Protein AF-A0A107G0B4-F1 (afdb_monomer_lite)

Secondary structure (DSSP, 8-state):
-HHHHHHHHHHHHTT-----GGGEEEETTEEEES--TTTT-TTSSS---HHHHHHHTSSS-SSGGG-TTT-SSSEEEEEEEEE-TTS-EEEEEEEEE-----EEETTEE--GGGGHHHHHHHHHHHHHHHHHTHHHHHHHHHSHHHHT--EEE--S-HHHHHHHHHHHTS--SS-HHHHHHHHHHHHTTSPPS---TTB--HHHHHHHHHHT----EEE-SSSSSEEETTEE-B---GGGSHHHHHHHHHHT--GGGHHHHHHHHHHHHHHS----

Radius of gyration: 20.29 Å; chains: 1; bounding box: 53×35×61 Å

Foldseek 3Di:
DLLLLLVLLVLLLQLAAPQFLVQWDADPNHTDGNDRLCTLVQLAPDDDASLSSSQRNQCAHQFLLSHNLQFWPAFNFQWAWDQDPVRDIDIDTDTDTDGGFDAPDVVDGDQLLVCLPSSLNSNLVNLVVCVVCVVVVLVVCPDPVNLQDKGWHQFAPLSLLVNLLCQLPDDDPDDSVVNLVNSLVVSVPDDTSHPPPQFACSVQSSVQSVVSHRRIWMQGQVFQFIADPVGTRGDGDPSSHSNNSSVVSSVSSDPVCSVVNSVQSSCCSNPVHRDD

InterPro domains:
  IPR025410 Lantibiotic biosynthesis protein, dehydration domain [PF13575] (2-219)

Structure (mmCIF, N/CA/C/O backbone):
data_AF-A0A107G0B4-F1
#
_entry.id   AF-A0A107G0B4-F1
#
loop_
_atom_site.group_PDB
_atom_site.id
_atom_site.type_symbol
_atom_site.label_atom_id
_atom_site.label_alt_id
_atom_site.label_comp_id
_atom_site.label_asym_id
_atom_site.label_entity_id
_atom_site.label_seq_id
_atom_site.pdbx_PDB_ins_code
_atom_site.Cartn_x
_atom_site.Cartn_y
_atom_site.Cartn_z
_atom_site.occupancy
_atom_site.B_iso_or_equiv
_atom_site.auth_seq_id
_atom_site.auth_comp_id
_atom_site.auth_asym_id
_atom_site.auth_atom_id
_atom_site.pdbx_PDB_model_num
ATOM 1 N N . MET A 1 1 ? -22.381 -5.847 6.997 1.00 80.62 1 MET A N 1
ATOM 2 C CA . MET A 1 1 ? -21.209 -5.091 6.497 1.00 80.62 1 MET A CA 1
ATOM 3 C C . MET A 1 1 ? -20.237 -4.606 7.585 1.00 80.62 1 MET A C 1
ATOM 5 O O . MET A 1 1 ? -19.151 -4.161 7.238 1.00 80.62 1 MET A O 1
ATOM 9 N N . THR A 1 2 ? -20.519 -4.773 8.886 1.00 90.12 2 THR A N 1
ATOM 10 C CA . THR A 1 2 ? -19.592 -4.394 9.983 1.00 90.12 2 THR A CA 1
ATOM 11 C C . THR A 1 2 ? -18.197 -5.022 9.873 1.00 90.12 2 THR A C 1
ATOM 13 O O . THR A 1 2 ? -17.193 -4.357 10.111 1.00 90.12 2 THR A O 1
ATOM 16 N N . ARG A 1 3 ? -18.106 -6.284 9.429 1.00 89.94 3 ARG A N 1
ATOM 17 C CA . ARG A 1 3 ? -16.824 -6.970 9.178 1.00 89.94 3 ARG A CA 1
ATOM 18 C C . ARG A 1 3 ? -15.951 -6.258 8.140 1.00 89.94 3 ARG A C 1
ATOM 20 O O . ARG A 1 3 ? -14.737 -6.262 8.284 1.00 89.94 3 ARG A O 1
ATOM 27 N N . LEU A 1 4 ? -16.549 -5.628 7.126 1.00 88.06 4 LEU A N 1
ATOM 28 C CA . LEU A 1 4 ? -15.807 -4.879 6.108 1.00 88.06 4 LEU A CA 1
ATOM 29 C C . LEU A 1 4 ? -15.161 -3.626 6.712 1.00 88.06 4 LEU A C 1
ATOM 31 O O . LEU A 1 4 ? -13.991 -3.341 6.456 1.00 88.06 4 LEU A O 1
ATOM 35 N N . GLY A 1 5 ? -15.891 -2.936 7.592 1.00 92.44 5 GLY A N 1
ATOM 36 C CA . GLY A 1 5 ? -15.338 -1.866 8.421 1.00 92.44 5 GLY A CA 1
ATOM 37 C C . GLY A 1 5 ? -14.170 -2.348 9.282 1.00 92.44 5 GLY A C 1
ATOM 38 O O . GLY A 1 5 ? -13.099 -1.747 9.266 1.00 92.44 5 GLY A O 1
ATOM 39 N N . ALA A 1 6 ? -14.332 -3.484 9.963 1.00 94.62 6 ALA A N 1
ATOM 40 C CA . ALA A 1 6 ? -13.282 -4.051 10.808 1.00 94.62 6 ALA A CA 1
ATOM 41 C C . ALA A 1 6 ? -12.011 -4.427 10.020 1.00 94.62 6 ALA A C 1
ATOM 43 O O . ALA A 1 6 ? -10.907 -4.088 10.440 1.00 94.62 6 ALA A O 1
ATOM 44 N N . VAL A 1 7 ? -12.153 -5.058 8.849 1.00 92.56 7 VAL A N 1
ATOM 45 C CA . VAL A 1 7 ? -11.029 -5.362 7.940 1.00 92.56 7 VAL A CA 1
ATOM 46 C C . VAL A 1 7 ? -10.319 -4.084 7.482 1.00 92.56 7 VAL A C 1
ATOM 48 O O . VAL A 1 7 ? -9.091 -4.052 7.395 1.00 92.56 7 VAL A O 1
ATOM 51 N N . THR A 1 8 ? -11.068 -3.001 7.270 1.00 92.81 8 THR A N 1
ATOM 52 C CA . THR A 1 8 ? -10.501 -1.687 6.930 1.00 92.81 8 THR A CA 1
ATOM 53 C C . THR A 1 8 ? -9.668 -1.111 8.075 1.00 92.81 8 THR A C 1
ATOM 55 O O . THR A 1 8 ? -8.570 -0.607 7.842 1.00 92.81 8 THR A O 1
ATOM 58 N N . ALA A 1 9 ? -10.129 -1.247 9.322 1.00 96.06 9 ALA A N 1
ATOM 59 C CA . ALA A 1 9 ? -9.387 -0.804 10.504 1.00 96.06 9 ALA A CA 1
ATOM 60 C C . ALA A 1 9 ? -8.110 -1.627 10.725 1.00 96.06 9 ALA A C 1
ATOM 62 O O . ALA A 1 9 ? -7.057 -1.063 11.019 1.00 96.06 9 ALA A O 1
ATOM 63 N N . ILE A 1 10 ? -8.181 -2.947 10.527 1.00 94.81 10 ILE A N 1
ATOM 64 C CA . ILE A 1 10 ? -7.015 -3.839 10.597 1.00 94.81 10 ILE A CA 1
ATOM 65 C C . ILE A 1 10 ? -5.993 -3.465 9.516 1.00 94.81 10 ILE A C 1
ATOM 67 O O . ILE A 1 10 ? -4.805 -3.359 9.809 1.00 94.81 10 ILE A O 1
ATOM 71 N N . SER A 1 11 ? -6.453 -3.189 8.293 1.00 93.94 11 SER A N 1
ATOM 72 C CA . SER A 1 11 ? -5.580 -2.771 7.188 1.00 93.94 11 SER A CA 1
ATOM 73 C C . SER A 1 11 ? -4.876 -1.449 7.476 1.00 93.94 11 SER A C 1
ATOM 75 O O . SER A 1 11 ? -3.675 -1.318 7.250 1.00 93.94 11 SER A O 1
ATOM 77 N N . TYR A 1 12 ? -5.600 -0.488 8.053 1.00 95.00 12 TYR A N 1
ATOM 78 C CA . TYR A 1 12 ? -5.026 0.770 8.517 1.00 95.00 12 TYR A CA 1
ATOM 79 C C . TYR A 1 12 ? -3.980 0.562 9.628 1.00 95.00 12 TYR A C 1
ATOM 81 O O . TYR A 1 12 ? -2.891 1.136 9.572 1.00 95.00 12 TYR A O 1
ATOM 89 N N . PHE A 1 13 ? -4.279 -0.282 10.620 1.00 95.38 13 PHE A N 1
ATOM 90 C CA . PHE A 1 13 ? -3.377 -0.576 11.739 1.00 95.38 13 PHE A CA 1
ATOM 91 C C . PHE A 1 13 ? -2.070 -1.241 11.288 1.00 95.38 13 PHE A C 1
ATOM 93 O O . PHE A 1 13 ? -0.996 -0.844 11.736 1.00 95.38 13 PHE A O 1
ATOM 100 N N . LEU A 1 14 ? -2.153 -2.203 10.366 1.00 93.62 14 LEU A N 1
ATOM 101 C CA . LEU A 1 14 ? -0.995 -2.904 9.798 1.00 93.62 14 LEU A CA 1
ATOM 102 C C . LEU A 1 14 ? -0.252 -2.092 8.724 1.00 93.62 14 LEU A C 1
ATOM 104 O O . LEU A 1 14 ? 0.713 -2.588 8.145 1.00 93.62 14 LEU A O 1
ATOM 108 N N . ASP A 1 15 ? -0.697 -0.861 8.444 1.00 92.88 15 ASP A N 1
ATOM 109 C CA . ASP A 1 15 ? -0.161 -0.007 7.377 1.00 92.88 15 ASP A CA 1
ATOM 110 C C . ASP A 1 15 ? -0.058 -0.778 6.044 1.00 92.88 15 ASP A C 1
ATOM 112 O O . ASP A 1 15 ? 0.948 -0.709 5.335 1.00 92.88 15 ASP A O 1
ATOM 116 N N . LEU A 1 16 ? -1.098 -1.575 5.763 1.00 92.12 16 LEU A N 1
ATOM 117 C CA . LEU A 1 16 ? -1.274 -2.302 4.511 1.00 92.12 16 LEU A CA 1
ATOM 118 C C . LEU A 1 16 ? -1.514 -1.304 3.382 1.00 92.12 16 LEU A C 1
ATOM 120 O O . LEU A 1 16 ? -2.185 -0.289 3.565 1.00 92.12 16 LEU A O 1
ATOM 124 N N . THR A 1 17 ? -0.987 -1.616 2.207 1.00 88.75 17 THR A N 1
ATOM 125 C CA . THR A 1 17 ? -1.214 -0.861 0.971 1.00 88.75 17 THR A CA 1
ATOM 126 C C . THR A 1 17 ? -1.421 -1.814 -0.189 1.00 88.75 17 THR A C 1
ATOM 128 O O . THR A 1 17 ? -1.206 -3.012 -0.039 1.00 88.75 17 THR A O 1
ATOM 131 N N . ASP A 1 18 ? -1.778 -1.266 -1.348 1.00 81.38 18 ASP A N 1
ATOM 132 C CA . ASP A 1 18 ? -1.906 -2.033 -2.592 1.00 81.38 18 ASP A CA 1
ATOM 133 C C . ASP A 1 18 ? -3.072 -3.044 -2.576 1.00 81.38 18 ASP A C 1
ATOM 135 O O . ASP A 1 18 ? -3.145 -3.930 -3.421 1.00 81.38 18 ASP A O 1
ATOM 139 N N . ILE A 1 19 ? -4.055 -2.888 -1.677 1.00 81.56 19 ILE A N 1
ATOM 140 C CA . ILE A 1 19 ? -5.269 -3.720 -1.683 1.00 81.56 19 ILE A CA 1
ATOM 141 C C . ILE A 1 19 ? -6.210 -3.201 -2.771 1.00 81.56 19 ILE A C 1
ATOM 143 O O . ILE A 1 19 ? -6.950 -2.237 -2.571 1.00 81.56 19 ILE A O 1
ATOM 147 N N . HIS A 1 20 ? -6.157 -3.834 -3.938 1.00 72.38 20 HIS A N 1
ATOM 148 C CA . HIS A 1 20 ? -7.010 -3.520 -5.081 1.00 72.38 20 HIS A CA 1
ATOM 149 C C . HIS A 1 20 ? -8.354 -4.249 -4.979 1.00 72.38 20 HIS A C 1
ATOM 151 O O . HIS A 1 20 ? -8.505 -5.180 -4.188 1.00 72.38 20 HIS A O 1
ATOM 157 N N . LEU A 1 21 ? -9.330 -3.843 -5.795 1.00 67.44 21 LEU A N 1
ATOM 158 C CA . LEU A 1 21 ? -10.693 -4.386 -5.772 1.00 67.44 21 LEU A CA 1
ATOM 159 C C . LEU A 1 21 ? -10.733 -5.917 -5.895 1.00 67.44 21 LEU A C 1
ATOM 161 O O . LEU A 1 21 ? -11.553 -6.571 -5.256 1.00 67.44 21 LEU A O 1
ATOM 165 N N . GLU A 1 22 ? -9.833 -6.480 -6.690 1.00 66.31 22 GLU A N 1
ATOM 166 C CA . GLU A 1 22 ? -9.643 -7.914 -6.882 1.00 66.31 22 GLU A CA 1
ATOM 167 C C . GLU A 1 22 ? -9.066 -8.650 -5.658 1.00 66.31 22 GLU A C 1
ATOM 169 O O . GLU A 1 22 ? -9.273 -9.856 -5.527 1.00 66.31 22 GLU A O 1
ATOM 174 N N . ASN A 1 23 ? -8.403 -7.942 -4.737 1.00 79.31 23 ASN A N 1
ATOM 175 C CA . ASN A 1 23 ? -7.707 -8.521 -3.581 1.00 79.31 23 ASN A CA 1
ATOM 176 C C . ASN A 1 23 ? -8.614 -8.696 -2.353 1.00 79.31 23 ASN A C 1
ATOM 178 O O . ASN A 1 23 ? -8.164 -9.192 -1.316 1.00 79.31 23 ASN A O 1
ATOM 182 N N . LEU A 1 24 ? -9.890 -8.313 -2.458 1.00 81.19 24 LEU A N 1
ATOM 183 C CA . LEU A 1 24 ? -10.899 -8.512 -1.426 1.00 81.19 24 LEU A CA 1
ATOM 184 C C . LEU A 1 24 ? -12.009 -9.430 -1.946 1.00 81.19 24 LEU A C 1
ATOM 186 O O . LEU A 1 24 ? -12.831 -9.036 -2.773 1.00 81.19 24 LEU A O 1
ATOM 190 N N . ILE A 1 25 ? -12.071 -10.647 -1.409 1.00 81.62 25 ILE A N 1
ATOM 191 C CA . ILE A 1 25 ? -13.116 -11.620 -1.739 1.00 81.62 25 ILE A CA 1
ATOM 192 C C . ILE A 1 25 ? -14.082 -11.801 -0.574 1.00 81.62 25 ILE A C 1
ATOM 194 O O . ILE A 1 25 ? -13.839 -11.366 0.551 1.00 81.62 25 ILE A O 1
ATOM 198 N N . VAL A 1 26 ? -15.192 -12.478 -0.845 1.00 79.12 26 VAL A N 1
ATOM 199 C CA . VAL A 1 26 ? -16.176 -12.838 0.172 1.00 79.12 26 VAL A CA 1
ATOM 200 C C . VAL A 1 26 ? -16.288 -14.348 0.198 1.00 79.12 26 VAL A C 1
ATOM 202 O O . VAL A 1 26 ? -16.660 -14.959 -0.801 1.00 79.12 26 VAL A O 1
ATOM 205 N N . HIS A 1 27 ? -15.980 -14.932 1.347 1.00 80.19 27 HIS A N 1
ATOM 206 C CA . HIS A 1 27 ? -16.114 -16.360 1.599 1.00 80.19 27 HIS A CA 1
ATOM 207 C C . HIS A 1 27 ? -17.067 -16.545 2.780 1.00 80.19 27 HIS A C 1
ATOM 209 O O . HIS A 1 27 ? -16.830 -15.986 3.848 1.00 80.19 27 HIS A O 1
ATOM 215 N N . ASP A 1 28 ? -18.194 -17.224 2.562 1.00 79.25 28 ASP A N 1
ATOM 216 C CA . ASP A 1 28 ? -19.235 -17.467 3.574 1.00 79.25 28 ASP A CA 1
ATOM 217 C C . ASP A 1 28 ? -19.693 -16.205 4.335 1.00 79.25 28 ASP A C 1
ATOM 219 O O . ASP A 1 28 ? -19.866 -16.181 5.555 1.00 79.25 28 ASP A O 1
ATOM 223 N N . GLY A 1 29 ? -19.870 -15.100 3.602 1.00 74.31 29 GLY A N 1
ATOM 224 C CA . GLY A 1 29 ? -20.288 -13.817 4.179 1.00 74.31 29 GLY A CA 1
ATOM 225 C C . GLY A 1 29 ? -19.211 -13.129 5.033 1.00 74.31 29 GLY A C 1
ATOM 226 O O . GLY A 1 29 ? -19.519 -12.224 5.819 1.00 74.31 29 GLY A O 1
ATOM 227 N N . ILE A 1 30 ? -17.949 -13.544 4.908 1.00 81.31 30 ILE A N 1
ATOM 228 C CA . ILE A 1 30 ? -16.787 -12.927 5.551 1.00 81.31 30 ILE A CA 1
ATOM 229 C C . ILE A 1 30 ? -15.921 -12.260 4.470 1.00 81.31 30 ILE A C 1
ATOM 231 O O . ILE A 1 30 ? -15.547 -12.929 3.507 1.00 81.31 30 ILE A O 1
ATOM 235 N N . PRO A 1 31 ? -15.599 -10.956 4.597 1.00 84.62 31 PRO A N 1
ATOM 236 C CA . PRO A 1 31 ? -14.613 -10.313 3.733 1.00 84.62 31 PRO A CA 1
ATOM 237 C C . PRO A 1 31 ? -13.209 -10.842 4.054 1.00 84.62 31 PRO A C 1
ATOM 239 O O . PRO A 1 31 ? -12.796 -10.829 5.214 1.00 84.62 31 PRO A O 1
ATOM 242 N N . VAL A 1 32 ? -12.480 -11.286 3.031 1.00 86.25 32 VAL A N 1
ATOM 243 C CA . VAL A 1 32 ? -11.139 -11.875 3.142 1.00 86.25 32 VAL A CA 1
ATOM 244 C C . VAL A 1 32 ? -10.189 -11.145 2.199 1.00 86.25 32 VAL A C 1
ATOM 246 O O . VAL A 1 32 ? -10.441 -11.077 0.996 1.00 86.25 32 VAL A O 1
ATOM 249 N N . ILE A 1 33 ? -9.099 -10.609 2.751 1.00 89.00 33 ILE A N 1
ATOM 250 C CA . ILE A 1 33 ? -7.981 -10.080 1.964 1.00 89.00 33 ILE A CA 1
ATOM 251 C C . ILE A 1 33 ? -7.125 -11.270 1.533 1.00 89.00 33 ILE A C 1
ATOM 253 O O . ILE A 1 33 ? -6.640 -12.012 2.388 1.00 89.00 33 ILE A O 1
ATOM 257 N N . VAL A 1 34 ? -6.959 -11.464 0.226 1.00 88.69 34 VAL A N 1
ATOM 258 C CA . VAL A 1 34 ? -6.166 -12.583 -0.318 1.00 88.69 34 VAL A CA 1
ATOM 259 C C . VAL A 1 34 ? -4.698 -12.229 -0.525 1.00 88.69 34 VAL A C 1
ATOM 261 O O . VAL A 1 34 ? -3.865 -13.128 -0.582 1.00 88.69 34 VAL A O 1
ATOM 264 N N . ASP A 1 35 ? -4.386 -10.935 -0.591 1.00 89.00 35 ASP A N 1
ATOM 265 C CA . ASP A 1 35 ? -3.036 -10.425 -0.791 1.00 89.00 35 ASP A CA 1
ATOM 266 C C . ASP A 1 35 ? -2.651 -9.430 0.315 1.00 89.00 35 ASP A C 1
ATOM 268 O O . ASP A 1 35 ? -3.265 -8.375 0.480 1.00 89.00 35 ASP A O 1
ATOM 272 N N . MET A 1 36 ? -1.639 -9.800 1.101 1.00 89.69 36 MET A N 1
ATOM 273 C CA . MET A 1 36 ? -1.106 -9.014 2.219 1.00 89.69 36 MET A CA 1
ATOM 274 C C . MET A 1 36 ? 0.408 -8.799 2.102 1.00 89.69 36 MET A C 1
ATOM 276 O O . MET A 1 36 ? 1.062 -8.442 3.085 1.00 89.69 36 MET A O 1
ATOM 280 N N . GLU A 1 37 ? 0.991 -9.019 0.921 1.00 90.62 37 GLU A N 1
ATOM 281 C CA . GLU A 1 37 ? 2.445 -8.965 0.743 1.00 90.62 37 GLU A CA 1
ATOM 282 C C . GLU A 1 37 ? 3.022 -7.553 0.936 1.00 90.62 37 GLU A C 1
ATOM 284 O O . GLU A 1 37 ? 4.199 -7.407 1.258 1.00 90.62 37 GLU A O 1
ATOM 289 N N . CYS A 1 38 ? 2.183 -6.517 0.845 1.00 90.88 38 CYS A N 1
ATOM 290 C CA . CYS A 1 38 ? 2.529 -5.104 1.025 1.00 90.88 38 CYS A CA 1
ATOM 291 C C . CYS A 1 38 ? 2.242 -4.559 2.445 1.00 90.88 38 CYS A C 1
ATOM 293 O O . CYS A 1 38 ? 1.978 -3.366 2.611 1.00 90.88 38 CYS A O 1
ATOM 295 N N . MET A 1 39 ? 2.259 -5.402 3.486 1.00 92.06 39 MET A N 1
ATOM 296 C CA . MET A 1 39 ? 2.084 -4.945 4.876 1.00 92.06 39 MET A CA 1
ATOM 297 C C . MET A 1 39 ? 3.266 -4.108 5.387 1.00 92.06 39 MET A C 1
ATOM 299 O O . MET A 1 39 ? 4.423 -4.309 4.994 1.00 92.06 39 MET A O 1
ATOM 303 N N . PHE A 1 40 ? 2.973 -3.187 6.310 1.00 91.56 40 PHE A N 1
ATOM 304 C CA . PHE A 1 40 ? 3.938 -2.253 6.887 1.00 91.56 40 PHE A CA 1
ATOM 305 C C . PHE A 1 40 ? 4.701 -1.455 5.822 1.00 91.56 40 PHE A C 1
ATOM 307 O O . PHE A 1 40 ? 5.925 -1.335 5.880 1.00 91.56 40 PHE A O 1
ATOM 314 N N . SER A 1 41 ? 4.009 -0.907 4.823 1.00 83.50 41 SER A N 1
ATOM 315 C CA . SER A 1 41 ? 4.636 -0.222 3.679 1.00 83.50 41 SER A CA 1
ATOM 316 C C . SER A 1 41 ? 5.158 1.189 3.980 1.00 83.50 41 SER A C 1
ATOM 318 O O . SER A 1 41 ? 5.577 1.908 3.075 1.00 83.50 41 SER A O 1
ATOM 320 N N . GLY A 1 42 ? 5.177 1.608 5.249 1.00 77.75 42 GLY A N 1
ATOM 321 C CA . GLY A 1 42 ? 5.751 2.866 5.733 1.00 77.75 42 GLY A CA 1
ATOM 322 C C . GLY A 1 42 ? 7.273 2.973 5.586 1.00 77.75 42 GLY A C 1
ATOM 323 O O . GLY A 1 42 ? 7.956 3.366 6.532 1.00 77.75 42 GLY A O 1
ATOM 324 N N . PHE A 1 43 ? 7.819 2.631 4.419 1.00 74.06 43 PHE A N 1
ATOM 325 C CA . PHE A 1 43 ? 9.215 2.830 4.058 1.00 74.06 43 PHE A CA 1
ATOM 326 C C . PHE A 1 43 ? 9.482 4.276 3.616 1.00 74.06 43 PHE A C 1
ATOM 328 O O . PHE A 1 43 ? 10.515 4.810 4.009 1.00 74.06 43 PHE A O 1
ATOM 335 N N . SER A 1 44 ? 8.563 4.934 2.891 1.00 76.56 44 SER A N 1
ATOM 336 C CA . SER A 1 44 ? 8.774 6.279 2.308 1.00 76.56 44 SER A CA 1
ATOM 337 C C . SER A 1 44 ? 9.192 7.323 3.342 1.00 76.56 44 SER A C 1
ATOM 339 O O . SER A 1 44 ? 8.641 7.364 4.441 1.00 76.56 44 SER A O 1
ATOM 341 N N . VAL A 1 45 ? 10.144 8.195 3.005 1.00 71.38 45 VAL A N 1
ATOM 342 C CA . VAL A 1 45 ? 10.629 9.256 3.910 1.00 71.38 45 VAL A CA 1
ATOM 343 C C . VAL A 1 45 ? 9.515 10.253 4.257 1.00 71.38 45 VAL A C 1
ATOM 345 O O . VAL A 1 45 ? 9.475 10.780 5.369 1.00 71.38 45 VAL A O 1
ATOM 348 N N . SER A 1 46 ? 8.562 10.455 3.345 1.00 75.56 46 SER A N 1
ATOM 349 C CA . SER A 1 46 ? 7.429 11.354 3.556 1.00 75.56 46 SER A CA 1
ATOM 350 C C . SER A 1 46 ? 6.496 10.861 4.670 1.00 75.56 46 SER A C 1
ATOM 352 O O . SER A 1 46 ? 6.119 9.686 4.746 1.00 75.56 46 SER A O 1
ATOM 354 N N . THR A 1 47 ? 6.110 11.760 5.575 1.00 75.62 47 THR A N 1
ATOM 355 C CA . THR A 1 47 ? 5.095 11.476 6.590 1.00 75.62 47 THR A CA 1
ATOM 356 C C . THR A 1 47 ? 3.709 11.594 5.967 1.00 75.62 47 THR A C 1
ATOM 358 O O . THR A 1 47 ? 3.280 12.663 5.545 1.00 75.62 47 THR A O 1
ATOM 361 N N . ARG A 1 48 ? 2.992 10.468 5.909 1.00 84.56 48 ARG A N 1
ATOM 362 C CA . ARG A 1 48 ? 1.582 10.437 5.514 1.00 84.56 48 ARG A CA 1
ATOM 363 C C . ARG A 1 48 ? 0.716 10.901 6.682 1.00 84.56 48 ARG A C 1
ATOM 365 O O . ARG A 1 48 ? 0.918 10.438 7.805 1.00 84.56 48 ARG A O 1
ATOM 372 N N . THR A 1 49 ? -0.279 11.742 6.417 1.00 90.38 49 THR A N 1
ATOM 373 C CA . THR A 1 49 ? -1.338 12.026 7.396 1.00 90.38 49 THR A CA 1
ATOM 374 C C . THR A 1 49 ? -2.143 10.751 7.697 1.00 90.38 49 THR A C 1
ATOM 376 O O . THR A 1 49 ? -2.163 9.833 6.867 1.00 90.38 49 THR A O 1
ATOM 379 N N . PRO A 1 50 ? -2.854 10.667 8.838 1.00 91.62 50 PRO A N 1
ATOM 380 C CA . PRO A 1 50 ? -3.716 9.523 9.161 1.00 91.62 50 PRO A CA 1
ATOM 381 C C . PRO A 1 50 ? -4.678 9.172 8.020 1.00 91.62 50 PRO A C 1
ATOM 383 O O . PRO A 1 50 ? -4.809 8.020 7.607 1.00 91.62 50 PRO A O 1
ATOM 386 N N . ARG A 1 51 ? -5.277 10.195 7.410 1.00 90.31 51 ARG A N 1
ATOM 387 C CA . ARG A 1 51 ? -6.170 10.031 6.265 1.00 90.31 51 ARG A CA 1
ATOM 388 C C . ARG A 1 51 ? -5.451 9.523 5.013 1.00 90.31 51 ARG A C 1
ATOM 390 O O . ARG A 1 51 ? -5.966 8.632 4.347 1.00 90.31 51 ARG A O 1
ATOM 397 N N . GLN A 1 52 ? -4.255 10.027 4.702 1.00 88.94 52 GLN A N 1
ATOM 398 C CA . GLN A 1 52 ? -3.455 9.511 3.583 1.00 88.94 52 GLN A CA 1
ATOM 399 C C . GLN A 1 52 ? -3.064 8.043 3.791 1.00 88.94 52 GLN A C 1
ATOM 401 O O . GLN A 1 52 ? -3.096 7.269 2.837 1.00 88.94 52 GLN A O 1
ATOM 406 N N . ARG A 1 53 ? -2.743 7.640 5.027 1.00 89.94 53 ARG A N 1
ATOM 407 C CA . ARG A 1 53 ? -2.492 6.233 5.373 1.00 89.94 53 ARG A CA 1
ATOM 408 C C . ARG A 1 53 ? -3.726 5.369 5.122 1.00 89.94 53 ARG A C 1
ATOM 410 O O . ARG A 1 53 ? -3.623 4.362 4.427 1.00 89.94 53 ARG A O 1
ATOM 417 N N . LEU A 1 54 ? -4.898 5.801 5.592 1.00 91.12 54 LEU A N 1
ATOM 418 C CA . LEU A 1 54 ? -6.164 5.111 5.327 1.00 91.12 54 LEU A CA 1
ATOM 419 C C . LEU A 1 54 ? -6.434 4.967 3.821 1.00 91.12 54 LEU A C 1
ATOM 421 O O . LEU A 1 54 ? -6.762 3.878 3.360 1.00 91.12 54 LEU A O 1
ATOM 425 N N . MET A 1 55 ? -6.233 6.034 3.045 1.00 87.62 55 MET A N 1
ATOM 426 C CA . MET A 1 55 ? -6.428 6.026 1.589 1.00 87.62 55 MET A CA 1
ATOM 427 C C . MET A 1 55 ? -5.400 5.177 0.837 1.00 87.62 55 MET A C 1
ATOM 429 O O . MET A 1 55 ? -5.674 4.694 -0.258 1.00 87.62 55 MET A O 1
ATOM 433 N N . SER A 1 56 ? -4.202 5.005 1.395 1.00 86.12 56 SER A N 1
ATOM 434 C CA . SER A 1 56 ? -3.176 4.169 0.775 1.00 86.12 56 SER A CA 1
ATOM 435 C C . SER A 1 56 ? -3.451 2.674 0.920 1.00 86.12 56 SER A C 1
ATOM 437 O O . SER A 1 56 ? -2.874 1.893 0.168 1.00 86.12 56 SER A O 1
ATOM 439 N N . THR A 1 57 ? -4.366 2.277 1.819 1.00 87.38 57 THR A N 1
ATOM 440 C CA . THR A 1 57 ? -4.775 0.871 1.952 1.00 87.38 57 THR A CA 1
ATOM 441 C C . THR A 1 57 ? -5.318 0.306 0.647 1.00 87.38 57 THR A C 1
ATOM 443 O O . THR A 1 57 ? -5.073 -0.857 0.361 1.00 87.38 57 THR A O 1
ATOM 446 N N . GLY A 1 58 ? -6.023 1.118 -0.150 1.00 82.44 58 GLY A N 1
ATOM 447 C CA . GLY A 1 58 ? -6.743 0.674 -1.346 1.00 82.44 58 GLY A CA 1
ATOM 448 C C . GLY A 1 58 ? -8.135 0.098 -1.041 1.00 82.44 58 GLY A C 1
ATOM 449 O O . GLY A 1 58 ? -8.975 -0.034 -1.929 1.00 82.44 58 GLY A O 1
ATOM 450 N N . LEU A 1 59 ? -8.473 -0.137 0.232 1.00 81.69 59 LEU A N 1
ATOM 451 C CA . LEU A 1 59 ? -9.855 -0.413 0.636 1.00 81.69 59 LEU A CA 1
ATOM 452 C C . LEU A 1 59 ? -10.713 0.844 0.479 1.00 81.69 59 LEU A C 1
ATOM 454 O O . LEU A 1 59 ? -11.778 0.813 -0.136 1.00 81.69 59 LEU A O 1
ATOM 458 N N . ILE A 1 60 ? -10.187 1.968 0.950 1.00 79.75 60 ILE A N 1
ATOM 459 C CA . ILE A 1 60 ? -10.651 3.322 0.654 1.00 79.75 60 ILE A CA 1
ATOM 460 C C . ILE A 1 60 ? -9.573 3.946 -0.224 1.00 79.75 60 ILE A C 1
ATOM 462 O O . ILE A 1 60 ? -8.397 3.821 0.099 1.00 79.75 60 ILE A O 1
ATOM 466 N N . ALA A 1 61 ? -9.948 4.602 -1.322 1.00 71.31 61 ALA A N 1
ATOM 467 C CA . ALA A 1 61 ? -8.982 5.134 -2.282 1.00 71.31 61 ALA A CA 1
ATOM 468 C C . ALA A 1 61 ? -9.339 6.564 -2.726 1.00 71.31 61 ALA A C 1
ATOM 470 O O . ALA A 1 61 ? -10.500 6.963 -2.646 1.00 71.31 61 ALA A O 1
ATOM 471 N N . PRO A 1 62 ? -8.377 7.348 -3.253 1.00 65.06 62 PRO A N 1
ATOM 472 C CA . PRO A 1 62 ? -8.654 8.682 -3.799 1.00 65.06 62 PRO A CA 1
ATOM 473 C C . PRO A 1 62 ? -9.640 8.672 -4.972 1.00 65.06 62 PRO A C 1
ATOM 475 O O . PRO A 1 62 ? -10.273 9.683 -5.266 1.00 65.06 62 PRO A O 1
ATOM 478 N N . GLN A 1 63 ? -9.747 7.536 -5.665 1.00 64.19 63 GLN A N 1
ATOM 479 C CA . GLN A 1 63 ? -10.660 7.343 -6.783 1.00 64.19 63 GLN A CA 1
ATOM 480 C C . GLN A 1 63 ? -11.488 6.070 -6.562 1.00 64.19 63 GLN A C 1
ATOM 482 O O . GLN A 1 63 ? -10.908 5.039 -6.218 1.00 64.19 63 GLN A O 1
ATOM 487 N N . PRO A 1 64 ? -12.809 6.094 -6.832 1.00 60.47 64 PRO A N 1
ATOM 488 C CA . PRO A 1 64 ? -13.678 4.931 -6.655 1.00 60.47 64 PRO A CA 1
ATOM 489 C C . PRO A 1 64 ? -13.188 3.667 -7.371 1.00 60.47 64 PRO A C 1
ATOM 491 O O . PRO A 1 64 ? -13.312 2.577 -6.834 1.00 60.47 64 PRO A O 1
ATOM 494 N N . GLY A 1 65 ? -12.618 3.809 -8.575 1.00 58.59 65 GLY A N 1
ATOM 495 C CA . GLY A 1 65 ? -12.157 2.679 -9.392 1.00 58.59 65 GLY A CA 1
ATOM 496 C C . GLY A 1 65 ? -10.907 1.965 -8.868 1.00 58.59 65 GLY A C 1
ATOM 497 O O . GLY A 1 65 ? -10.541 0.938 -9.421 1.00 58.59 65 GLY A O 1
ATOM 498 N N . LEU A 1 66 ? -10.262 2.505 -7.830 1.00 58.03 66 LEU A N 1
ATOM 499 C CA . LEU A 1 66 ? -9.130 1.887 -7.130 1.00 58.03 66 LEU A CA 1
ATOM 500 C C . LEU A 1 66 ? -9.532 1.349 -5.749 1.00 58.03 66 LEU A C 1
ATOM 502 O O . LEU A 1 66 ? -8.688 0.817 -5.040 1.00 58.03 66 LEU A O 1
ATOM 506 N N . SER A 1 67 ? -10.790 1.541 -5.335 1.00 63.31 67 SER A N 1
ATOM 507 C CA . SER A 1 67 ? -11.254 1.176 -4.000 1.00 63.31 67 SER A CA 1
ATOM 508 C C . SER A 1 67 ? -11.915 -0.190 -3.985 1.00 63.31 67 SER A C 1
ATOM 510 O O . SER A 1 67 ? -12.897 -0.430 -4.688 1.00 63.31 67 SER A O 1
ATOM 512 N N . SER A 1 68 ? -11.450 -1.036 -3.073 1.00 65.44 68 SER A N 1
ATOM 513 C CA . SER A 1 68 ? -12.044 -2.351 -2.845 1.00 65.44 68 SER A CA 1
ATOM 514 C C . SER A 1 68 ? -13.412 -2.290 -2.165 1.00 65.44 68 SER A C 1
ATOM 516 O O . SER A 1 68 ? -14.280 -3.107 -2.459 1.00 65.44 68 SER A O 1
ATOM 518 N N . ILE A 1 69 ? -13.641 -1.311 -1.278 1.00 65.56 69 ILE A N 1
ATOM 519 C CA . ILE A 1 69 ? -14.942 -1.144 -0.608 1.00 65.56 69 ILE A CA 1
ATOM 520 C C . ILE A 1 69 ? -16.003 -0.635 -1.583 1.00 65.56 69 ILE A C 1
ATOM 522 O O . ILE A 1 69 ? -17.158 -1.014 -1.442 1.00 65.56 69 ILE A O 1
ATOM 526 N N . ALA A 1 70 ? -15.647 0.207 -2.560 1.00 60.34 70 ALA A N 1
ATOM 527 C CA . ALA A 1 70 ? -16.615 0.799 -3.486 1.00 60.34 70 ALA A CA 1
ATOM 528 C C . ALA A 1 70 ? -17.250 -0.218 -4.460 1.00 60.34 70 ALA A C 1
ATOM 530 O O . ALA A 1 70 ? -18.352 0.028 -4.957 1.00 60.34 70 ALA A O 1
ATOM 531 N N . GLY A 1 71 ? -16.600 -1.361 -4.709 1.00 58.12 71 GLY A N 1
ATOM 532 C CA . GLY A 1 71 ? -17.153 -2.430 -5.540 1.00 58.12 71 GLY A CA 1
ATOM 533 C C . GLY A 1 71 ? -17.223 -2.117 -7.047 1.00 58.12 71 GLY A C 1
ATOM 534 O O . GLY A 1 71 ? -16.696 -1.123 -7.547 1.00 58.12 71 GLY A O 1
ATOM 535 N N . GLY A 1 72 ? -17.912 -2.995 -7.789 1.00 52.31 72 GLY A N 1
ATOM 536 C CA . GLY A 1 72 ? -18.117 -2.899 -9.245 1.00 52.31 72 GLY A CA 1
ATOM 537 C C . GLY A 1 72 ? -19.098 -1.813 -9.741 1.00 52.31 72 GLY A C 1
ATOM 538 O O . GLY A 1 72 ? -19.884 -1.255 -8.968 1.00 52.31 72 GLY A O 1
ATOM 539 N N . ASN A 1 73 ? -19.081 -1.587 -11.067 1.00 51.62 73 ASN A N 1
ATOM 540 C CA . ASN A 1 73 ? -19.672 -0.488 -11.879 1.00 51.62 73 ASN A CA 1
ATOM 541 C C . ASN A 1 73 ? -18.837 0.797 -12.005 1.00 51.62 73 ASN A C 1
ATOM 543 O O . ASN A 1 73 ? -19.268 1.753 -12.652 1.00 51.62 73 ASN A O 1
ATOM 547 N N . GLN A 1 74 ? -17.630 0.826 -11.446 1.00 53.62 74 GLN A N 1
ATOM 548 C CA . GLN A 1 74 ? -16.676 1.884 -11.761 1.00 53.62 74 GLN A CA 1
ATOM 549 C C . GLN A 1 74 ? -15.920 1.510 -13.041 1.00 53.62 74 GLN A C 1
ATOM 551 O O . GLN A 1 74 ? -15.526 0.351 -13.187 1.00 53.62 74 GLN A O 1
ATOM 556 N N . PRO A 1 75 ? -15.711 2.447 -13.985 1.00 50.97 75 PRO A N 1
ATOM 557 C CA . PRO A 1 75 ? -14.797 2.201 -15.086 1.00 50.97 75 PRO A CA 1
ATOM 558 C C . PRO A 1 75 ? -13.407 1.972 -14.490 1.00 50.97 75 PRO A C 1
ATOM 560 O O . PRO A 1 75 ? -12.767 2.913 -14.012 1.00 50.97 75 PRO A O 1
ATOM 563 N N . SER A 1 76 ? -12.953 0.721 -14.509 1.00 50.44 76 SER A N 1
ATOM 564 C CA . SER A 1 76 ? -11.550 0.400 -14.322 1.00 50.44 76 SER A CA 1
ATOM 565 C C . SER A 1 76 ? -10.796 1.056 -15.470 1.00 50.44 76 SER A C 1
ATOM 567 O O . SER A 1 76 ? -11.147 0.908 -16.649 1.00 50.44 76 SER A O 1
ATOM 569 N N . ARG A 1 77 ? -9.825 1.888 -15.099 1.00 54.44 77 ARG A N 1
ATOM 570 C CA . ARG A 1 77 ? -8.958 2.586 -16.039 1.00 54.44 77 ARG A CA 1
ATOM 571 C C . ARG A 1 77 ? -7.799 1.657 -16.319 1.00 54.44 77 ARG A C 1
ATOM 573 O O . ARG A 1 77 ? -6.798 1.676 -15.610 1.00 54.44 77 ARG A O 1
ATOM 580 N N . GLU A 1 78 ? -7.953 0.834 -17.342 1.00 54.97 78 GLU A N 1
ATOM 581 C CA . GLU A 1 78 ? -6.826 0.073 -17.844 1.00 54.97 78 GLU A CA 1
ATOM 582 C C . GLU A 1 78 ? -5.926 1.059 -18.593 1.00 54.97 78 GLU A C 1
ATOM 584 O O . GLU A 1 78 ? -6.339 1.686 -19.575 1.00 54.97 78 GLU A O 1
ATOM 589 N N . ILE A 1 79 ? -4.730 1.276 -18.053 1.00 59.03 79 ILE A N 1
ATOM 590 C CA . ILE A 1 79 ? -3.713 2.097 -18.698 1.00 59.03 79 ILE A CA 1
ATOM 591 C C . ILE A 1 79 ? -3.024 1.199 -19.724 1.00 59.03 79 ILE A C 1
ATOM 593 O O . ILE A 1 79 ? -2.494 0.152 -19.357 1.00 59.03 79 ILE A O 1
ATOM 597 N N . GLY A 1 80 ? -3.083 1.601 -20.991 1.00 59.72 80 GLY A N 1
ATOM 598 C CA . GLY A 1 80 ? -2.343 0.983 -22.085 1.00 59.72 80 GLY A CA 1
ATOM 599 C C . GLY A 1 80 ? -1.269 1.927 -22.616 1.00 59.72 80 GLY A C 1
ATOM 600 O O . GLY A 1 80 ? -1.350 3.151 -22.452 1.00 59.72 80 GLY A O 1
ATOM 601 N N . GLY A 1 81 ? -0.252 1.357 -23.252 1.00 65.06 81 GLY A N 1
ATOM 602 C CA . GLY A 1 81 ? 0.859 2.097 -23.837 1.00 65.06 81 GLY A CA 1
ATOM 603 C C . GLY A 1 81 ? 0.817 2.135 -25.362 1.00 65.06 81 GLY A C 1
ATOM 604 O O . GLY A 1 81 ? 0.556 1.117 -25.991 1.00 65.06 81 GLY A O 1
ATOM 605 N N . HIS A 1 82 ? 1.116 3.280 -25.982 1.00 73.06 82 HIS A N 1
ATOM 606 C CA . HIS A 1 82 ? 1.414 3.328 -27.418 1.00 73.06 82 HIS A CA 1
ATOM 607 C C . HIS A 1 82 ? 2.632 4.203 -27.715 1.00 73.06 82 HIS A C 1
ATOM 609 O O . HIS A 1 82 ? 2.926 5.172 -27.006 1.00 73.06 82 HIS A O 1
ATOM 615 N N . LEU A 1 83 ? 3.345 3.849 -28.784 1.00 66.38 83 LEU A N 1
ATOM 616 C CA . LEU A 1 83 ? 4.417 4.670 -29.329 1.00 66.38 83 LEU A CA 1
ATOM 617 C C . LEU A 1 83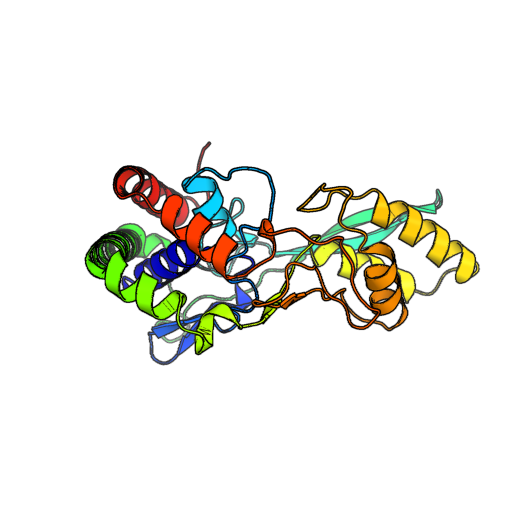 ? 3.804 5.738 -30.243 1.00 66.38 83 LEU A C 1
ATOM 619 O O . LEU A 1 83 ? 2.999 5.424 -31.120 1.00 66.38 83 LEU A O 1
ATOM 623 N N . ARG A 1 84 ? 4.176 7.002 -30.052 1.00 70.56 84 ARG A N 1
ATOM 624 C CA . ARG A 1 84 ? 3.794 8.088 -30.960 1.00 70.56 84 ARG A CA 1
ATOM 625 C C . ARG A 1 84 ? 4.715 8.116 -32.181 1.00 70.56 84 ARG A C 1
ATOM 627 O O . ARG A 1 84 ? 5.840 7.623 -32.146 1.00 70.56 84 ARG A O 1
ATOM 634 N N . ASN A 1 85 ? 4.264 8.792 -33.239 1.00 65.00 85 ASN A N 1
ATOM 635 C CA . ASN A 1 85 ? 5.031 8.978 -34.480 1.00 65.00 85 ASN A CA 1
ATOM 636 C C . ASN A 1 85 ? 6.370 9.721 -34.281 1.00 65.00 85 ASN A C 1
ATOM 638 O O . ASN A 1 85 ? 7.257 9.612 -35.119 1.00 65.00 85 ASN A O 1
ATOM 642 N N . ASP A 1 86 ? 6.528 10.472 -33.187 1.00 68.75 86 ASP A N 1
ATOM 643 C CA . ASP A 1 86 ? 7.775 11.153 -32.806 1.00 68.75 86 ASP A CA 1
ATOM 644 C C . ASP A 1 86 ? 8.728 10.257 -31.986 1.00 68.75 86 ASP A C 1
ATOM 646 O O . ASP A 1 86 ? 9.761 10.722 -31.502 1.00 68.75 86 ASP A O 1
ATOM 650 N N . GLY A 1 87 ? 8.387 8.975 -31.814 1.00 61.38 87 GLY A N 1
ATOM 651 C CA . GLY A 1 87 ? 9.143 8.005 -31.026 1.00 61.38 87 GLY A CA 1
ATOM 652 C C . GLY A 1 87 ? 8.977 8.158 -29.514 1.00 61.38 87 GLY A C 1
ATOM 653 O O . GLY A 1 87 ? 9.640 7.435 -28.773 1.00 61.38 87 GLY A O 1
ATOM 654 N N . ARG A 1 88 ? 8.120 9.075 -29.042 1.00 66.12 88 ARG A N 1
ATOM 655 C CA . ARG A 1 88 ? 7.839 9.259 -27.614 1.00 66.12 88 ARG A CA 1
ATOM 656 C C . ARG A 1 88 ? 6.698 8.363 -27.154 1.00 66.12 88 ARG A C 1
ATOM 658 O O . ARG A 1 88 ? 5.769 8.058 -27.901 1.00 66.12 88 ARG A O 1
ATOM 665 N N . PHE A 1 89 ? 6.752 7.977 -25.889 1.00 65.31 89 PHE A N 1
ATOM 666 C CA . PHE A 1 89 ? 5.734 7.146 -25.267 1.00 65.31 89 PHE A CA 1
ATOM 667 C C . PHE A 1 89 ? 4.504 7.955 -24.830 1.00 65.31 89 PHE A C 1
ATOM 669 O O . PHE A 1 89 ? 4.628 9.057 -24.289 1.00 65.31 89 PHE A O 1
ATOM 676 N N . ALA A 1 90 ? 3.309 7.399 -25.044 1.00 66.06 90 ALA A N 1
ATOM 677 C CA . ALA A 1 90 ? 2.069 7.958 -24.529 1.00 66.06 90 ALA A CA 1
ATOM 678 C C . ALA A 1 90 ? 1.139 6.889 -23.948 1.00 66.06 90 ALA A C 1
ATOM 680 O O . ALA A 1 90 ? 0.933 5.814 -24.515 1.00 66.06 90 ALA A O 1
ATOM 681 N N . TYR A 1 91 ? 0.517 7.245 -22.828 1.00 66.69 91 TYR A N 1
ATOM 682 C CA . TYR A 1 91 ? -0.532 6.454 -22.207 1.00 66.69 91 TYR A CA 1
ATOM 683 C C . TYR A 1 91 ? -1.869 6.692 -22.906 1.00 66.69 91 TYR A C 1
ATOM 685 O O . TYR A 1 91 ? -2.216 7.828 -23.234 1.00 66.69 91 TYR A O 1
ATOM 693 N N . PHE A 1 92 ? -2.652 5.633 -23.069 1.00 64.12 92 PHE A N 1
ATOM 694 C CA . PHE A 1 92 ? -4.074 5.732 -23.369 1.00 64.12 92 PHE A CA 1
ATOM 695 C C . PHE A 1 92 ? -4.885 5.033 -22.279 1.00 64.12 92 PHE A C 1
ATOM 697 O O . PHE A 1 92 ? -4.388 4.170 -21.557 1.00 64.12 92 PHE A O 1
ATOM 704 N N . GLN A 1 93 ? -6.139 5.447 -22.130 1.00 55.19 93 GLN A N 1
ATOM 705 C CA . GLN A 1 93 ? -7.044 4.899 -21.125 1.00 55.19 93 GLN A CA 1
ATOM 706 C C . GLN A 1 93 ? -8.137 4.104 -21.824 1.00 55.19 93 GLN A C 1
ATOM 708 O O . GLN A 1 93 ? -8.925 4.669 -22.584 1.00 55.19 93 GLN A O 1
ATOM 713 N N . SER A 1 94 ? -8.208 2.809 -21.537 1.00 52.12 94 SER A N 1
ATOM 714 C CA . SER A 1 94 ? -9.368 1.993 -21.880 1.00 52.12 94 SER A CA 1
ATOM 715 C C . SER A 1 94 ? -10.325 1.948 -20.690 1.00 52.12 94 SER A C 1
ATOM 717 O O . SER A 1 94 ? -9.902 1.839 -19.536 1.00 52.12 94 SER A O 1
ATOM 719 N N . LYS A 1 95 ? -11.630 2.064 -20.956 1.00 51.38 95 LYS A N 1
ATOM 720 C CA . LYS A 1 95 ? -12.675 1.894 -19.939 1.00 51.38 95 LYS A CA 1
ATOM 721 C C . LYS A 1 95 ? -13.133 0.442 -19.969 1.00 51.38 95 LYS A C 1
ATOM 723 O O . LYS A 1 95 ? -13.791 0.037 -20.925 1.00 51.38 95 LYS A O 1
ATOM 728 N N . ARG A 1 96 ? -12.845 -0.321 -18.915 1.00 50.25 96 ARG A N 1
ATOM 729 C CA . ARG A 1 96 ? -13.477 -1.627 -18.681 1.00 50.25 96 ARG A CA 1
ATOM 730 C C . ARG A 1 96 ? -14.335 -1.568 -17.428 1.00 50.25 96 ARG A C 1
ATOM 732 O O . ARG A 1 96 ? -13.909 -1.036 -16.411 1.00 50.25 96 ARG A O 1
ATOM 739 N N . THR A 1 97 ? -15.543 -2.114 -17.486 1.00 50.38 97 THR A N 1
ATOM 740 C CA . THR A 1 97 ? -16.400 -2.243 -16.302 1.00 50.38 97 THR A CA 1
ATOM 741 C C . THR A 1 97 ? -16.128 -3.599 -15.670 1.00 50.38 97 THR A C 1
ATOM 743 O O . THR A 1 97 ? -16.399 -4.624 -16.291 1.00 50.38 97 THR A O 1
ATOM 746 N N . THR A 1 98 ? -15.588 -3.622 -14.453 1.00 51.84 98 THR A N 1
ATOM 747 C CA . THR A 1 98 ? -15.483 -4.852 -13.662 1.00 51.84 98 THR A CA 1
ATOM 748 C C . THR A 1 98 ? -16.649 -4.931 -12.673 1.00 51.84 98 THR A C 1
ATOM 750 O O . THR A 1 98 ? -17.090 -3.926 -12.105 1.00 51.84 98 THR A O 1
ATOM 753 N N . ALA A 1 99 ? -17.201 -6.133 -12.500 1.00 52.69 99 ALA A N 1
ATOM 754 C CA . ALA A 1 99 ? -18.374 -6.395 -11.667 1.00 52.69 99 ALA A CA 1
ATOM 755 C C . ALA A 1 99 ? -17.987 -7.195 -10.412 1.00 52.69 99 ALA A C 1
ATOM 757 O O . ALA A 1 99 ? -18.435 -8.320 -10.217 1.00 52.69 99 ALA A O 1
ATOM 758 N N . HIS A 1 100 ? -17.150 -6.618 -9.545 1.00 59.38 100 HIS A N 1
ATOM 759 C CA . HIS A 1 100 ? -16.820 -7.202 -8.237 1.00 59.38 100 HIS A CA 1
ATOM 760 C C . HIS A 1 100 ? -17.774 -6.649 -7.171 1.00 59.38 100 HIS A C 1
ATOM 762 O O . HIS A 1 100 ? -17.407 -5.802 -6.360 1.00 59.38 100 HIS A O 1
ATOM 768 N N . ARG A 1 101 ? -19.052 -7.045 -7.228 1.00 64.75 101 ARG A N 1
ATOM 769 C CA . ARG A 1 101 ? -20.025 -6.762 -6.160 1.00 64.75 101 ARG A CA 1
ATOM 770 C C . ARG A 1 101 ? -20.407 -8.057 -5.453 1.00 64.75 101 ARG A C 1
ATOM 772 O O . ARG A 1 101 ? -20.557 -9.097 -6.091 1.00 64.75 101 ARG A O 1
ATOM 779 N N . LEU A 1 102 ? -20.599 -7.971 -4.140 1.00 63.25 102 LEU A N 1
ATOM 780 C CA . LEU A 1 102 ? -21.050 -9.085 -3.311 1.00 63.25 102 LEU A CA 1
ATOM 781 C C . LEU A 1 102 ? -22.477 -9.461 -3.731 1.00 63.25 102 LEU A C 1
ATOM 783 O O . LEU A 1 102 ? -23.363 -8.608 -3.753 1.00 63.25 102 LEU A O 1
ATOM 787 N N . ARG A 1 103 ? -22.704 -10.721 -4.105 1.00 63.50 103 ARG A N 1
ATOM 788 C CA . ARG A 1 103 ? -24.031 -11.219 -4.490 1.00 63.50 103 ARG A CA 1
ATOM 789 C C . ARG A 1 103 ? -24.810 -11.594 -3.225 1.00 63.50 103 ARG A C 1
ATOM 791 O O . ARG A 1 103 ? -24.367 -12.462 -2.482 1.00 63.50 103 ARG A O 1
ATOM 798 N N . ILE A 1 104 ? -25.938 -10.928 -2.976 1.00 66.62 104 ILE A N 1
ATOM 799 C CA . ILE A 1 104 ? -26.805 -11.146 -1.796 1.00 66.62 104 ILE A CA 1
ATOM 800 C C . ILE A 1 104 ? -27.989 -12.081 -2.125 1.00 66.62 104 ILE A C 1
ATOM 802 O O . ILE A 1 104 ? -28.638 -12.613 -1.233 1.00 66.62 104 ILE A O 1
ATOM 806 N N . GLY A 1 105 ? -28.254 -12.345 -3.404 1.00 63.78 105 GLY A N 1
ATOM 807 C CA . GLY A 1 105 ? -29.302 -13.268 -3.839 1.00 63.78 105 GLY A CA 1
ATOM 808 C C . GLY A 1 105 ? -29.233 -13.528 -5.338 1.00 63.78 105 GLY A C 1
ATOM 809 O O . GLY A 1 105 ? -28.223 -13.234 -5.984 1.00 63.78 105 GLY A O 1
ATOM 810 N N . ASP A 1 106 ? -30.301 -14.053 -5.927 1.00 60.00 106 ASP A N 1
ATOM 811 C CA . ASP A 1 106 ? -30.366 -14.205 -7.379 1.00 60.00 106 ASP A CA 1
ATOM 812 C C . ASP A 1 106 ? -30.427 -12.841 -8.065 1.00 60.00 106 ASP A C 1
ATOM 814 O O . ASP A 1 106 ? -31.367 -12.074 -7.884 1.00 60.00 106 ASP A O 1
ATOM 818 N N . ASN A 1 107 ? -29.367 -12.521 -8.815 1.00 62.81 107 ASN A N 1
ATOM 819 C CA . ASN A 1 107 ? -29.154 -11.248 -9.512 1.00 62.81 107 ASN A CA 1
ATOM 820 C C . ASN A 1 107 ? -29.185 -9.979 -8.635 1.00 62.81 107 ASN A C 1
ATOM 822 O O . ASN A 1 107 ? -29.208 -8.873 -9.174 1.00 62.81 107 ASN A O 1
ATOM 826 N N . LEU A 1 108 ? -29.128 -10.113 -7.305 1.00 63.16 108 LEU A N 1
ATOM 827 C CA . LEU A 1 108 ? -29.047 -8.982 -6.382 1.00 63.16 108 LEU A CA 1
ATOM 828 C C . LEU A 1 108 ? -27.607 -8.786 -5.906 1.00 63.16 108 LEU A C 1
ATOM 830 O O . LEU A 1 108 ? -27.003 -9.681 -5.309 1.00 63.16 108 LEU A O 1
ATOM 834 N N . TYR A 1 109 ? -27.073 -7.594 -6.149 1.00 69.62 109 TYR A N 1
ATOM 835 C CA . TYR A 1 109 ? -25.734 -7.191 -5.739 1.00 69.62 109 TYR A CA 1
ATOM 836 C C . TYR A 1 109 ? -25.815 -6.167 -4.613 1.00 69.62 109 TYR A C 1
ATOM 838 O O . TYR A 1 109 ? -26.598 -5.227 -4.696 1.00 69.62 109 TYR A O 1
ATOM 846 N N . SER A 1 110 ? -24.971 -6.316 -3.594 1.00 72.06 110 SER A N 1
ATOM 847 C CA . SER A 1 110 ? -24.852 -5.341 -2.513 1.00 72.06 110 SER A CA 1
ATOM 848 C C . SER A 1 110 ? -24.352 -4.004 -3.050 1.00 72.06 110 SER A C 1
ATOM 850 O O . SER A 1 110 ? -23.340 -3.981 -3.764 1.00 72.06 110 SER A O 1
ATOM 852 N N . ASP A 1 111 ? -24.970 -2.898 -2.645 1.00 78.00 111 ASP A N 1
ATOM 853 C CA . ASP A 1 111 ? -24.349 -1.583 -2.757 1.00 78.00 111 ASP A CA 1
ATOM 854 C C . ASP A 1 111 ? -23.788 -1.160 -1.387 1.00 78.00 111 ASP A C 1
ATOM 856 O O . ASP A 1 111 ? -24.555 -1.015 -0.437 1.00 78.00 111 ASP A O 1
ATOM 860 N N . PRO A 1 112 ? -22.466 -0.952 -1.241 1.00 80.12 112 PRO A N 1
ATOM 861 C CA . PRO A 1 112 ? -21.863 -0.466 0.002 1.00 80.12 112 PRO A CA 1
ATOM 862 C C . PRO A 1 112 ? -22.526 0.806 0.556 1.00 80.12 112 PRO A C 1
ATOM 864 O O . PRO A 1 112 ? -22.535 1.008 1.769 1.00 80.12 112 PRO A O 1
ATOM 867 N N . ARG A 1 113 ? -23.118 1.641 -0.313 1.00 84.38 113 ARG A N 1
ATOM 868 C CA . ARG A 1 113 ? -23.836 2.872 0.062 1.00 84.38 113 ARG A CA 1
ATOM 869 C C . ARG A 1 113 ? -25.086 2.623 0.899 1.00 84.38 113 ARG A C 1
ATOM 871 O O . ARG A 1 113 ? -25.508 3.524 1.615 1.00 84.38 113 ARG A O 1
ATOM 878 N N . GLU A 1 114 ? -25.660 1.428 0.823 1.00 86.88 114 GLU A N 1
ATOM 879 C CA . GLU A 1 114 ? -26.797 1.023 1.657 1.00 86.88 114 GLU A CA 1
ATOM 880 C C . GLU A 1 114 ? -26.370 0.701 3.095 1.00 86.88 114 GLU A C 1
ATOM 882 O O . GLU A 1 114 ? -27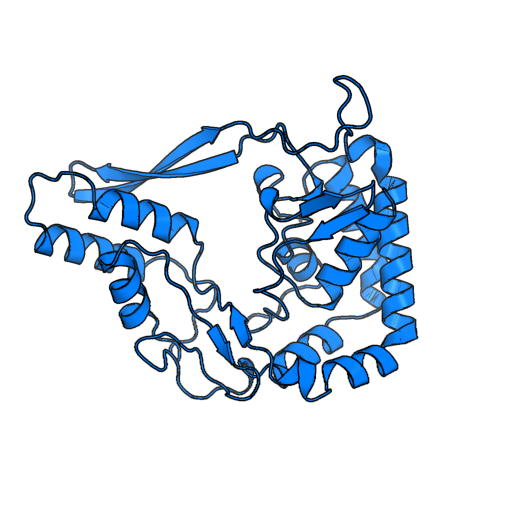.218 0.651 3.975 1.00 86.88 114 GLU A O 1
ATOM 887 N N . TYR A 1 115 ? -25.065 0.523 3.342 1.00 88.94 115 TYR A N 1
ATOM 888 C CA . TYR A 1 115 ? -24.519 0.055 4.619 1.00 88.94 115 TYR A CA 1
ATOM 889 C C . TYR A 1 115 ? -23.452 0.995 5.204 1.00 88.94 115 TYR A C 1
ATOM 891 O O . TYR A 1 115 ? -22.490 0.552 5.843 1.00 88.94 115 TYR A O 1
ATOM 899 N N . VAL A 1 116 ? -23.563 2.299 4.922 1.00 91.75 116 VAL A N 1
ATOM 900 C CA . VAL A 1 116 ? -22.578 3.316 5.340 1.00 91.75 116 VAL A CA 1
ATOM 901 C C . VAL A 1 116 ? -22.350 3.273 6.850 1.00 91.75 116 VAL A C 1
ATOM 903 O O . VAL A 1 116 ? -21.200 3.280 7.298 1.00 91.75 116 VAL A O 1
ATOM 906 N N . ASP A 1 117 ? -23.429 3.206 7.628 1.00 93.94 117 ASP A N 1
ATOM 907 C CA . ASP A 1 117 ? -23.359 3.285 9.084 1.00 93.94 117 ASP A CA 1
ATOM 908 C C . ASP A 1 117 ? -22.795 1.998 9.692 1.00 93.94 117 ASP A C 1
ATOM 910 O O . ASP A 1 117 ? -21.972 2.064 10.602 1.00 93.94 117 ASP A O 1
ATOM 914 N N . GLU A 1 118 ? -23.123 0.826 9.147 1.00 94.31 118 GLU A N 1
ATOM 915 C CA . GLU A 1 118 ? -22.569 -0.453 9.589 1.00 94.31 118 GLU A CA 1
ATOM 916 C C . GLU A 1 118 ? -21.079 -0.570 9.278 1.00 94.31 118 GLU A C 1
ATOM 918 O O . GLU A 1 118 ? -20.322 -1.095 10.099 1.00 94.31 118 GLU A O 1
ATOM 923 N N . ILE A 1 119 ? -20.640 -0.105 8.103 1.00 92.88 119 ILE A N 1
ATOM 924 C CA . ILE A 1 119 ? -19.217 -0.095 7.738 1.00 92.88 119 ILE A CA 1
ATOM 925 C C . ILE A 1 119 ? -18.458 0.850 8.672 1.00 92.88 119 ILE A C 1
ATOM 927 O O . ILE A 1 119 ? -17.445 0.452 9.247 1.00 92.88 119 ILE A O 1
ATOM 931 N N . ALA A 1 120 ? -18.961 2.068 8.876 1.00 95.94 120 ALA A N 1
ATOM 932 C CA . ALA A 1 120 ? -18.339 3.040 9.768 1.00 95.94 120 ALA A CA 1
ATOM 933 C C . ALA A 1 120 ? -18.286 2.547 11.221 1.00 95.94 120 ALA A C 1
ATOM 935 O O . ALA A 1 120 ? -17.236 2.612 11.854 1.00 95.94 120 ALA A O 1
ATOM 936 N N . HIS A 1 121 ? -19.383 1.977 11.723 1.00 97.31 121 HIS A N 1
ATOM 937 C CA . HIS A 1 121 ? -19.456 1.428 13.074 1.00 97.31 121 HIS A CA 1
ATOM 938 C C . HIS A 1 121 ? -18.502 0.242 13.272 1.00 97.31 121 HIS A C 1
ATOM 940 O O . HIS A 1 121 ? -17.818 0.148 14.292 1.00 97.31 121 HIS A O 1
ATOM 946 N N . GLY A 1 122 ? -18.413 -0.658 12.287 1.00 97.25 122 GLY A N 1
ATOM 947 C CA . GLY A 1 122 ? -17.468 -1.773 12.319 1.00 97.25 122 GLY A CA 1
ATOM 948 C C . GLY A 1 122 ? -16.008 -1.318 12.300 1.00 97.25 122 GLY A C 1
ATOM 949 O O . GLY A 1 122 ? -15.177 -1.894 13.001 1.00 97.25 122 GLY A O 1
ATOM 950 N N . PHE A 1 123 ? -15.706 -0.266 11.536 1.00 97.56 123 PHE A N 1
ATOM 951 C CA . PHE A 1 123 ? -14.386 0.360 11.494 1.00 97.56 123 PHE A CA 1
ATOM 952 C C . PHE A 1 123 ? -14.019 0.996 12.840 1.00 97.56 123 PHE A C 1
ATOM 954 O O . PHE A 1 123 ? -12.989 0.653 13.414 1.00 97.56 123 PHE A O 1
ATOM 961 N N . GLU A 1 124 ? -14.890 1.845 13.385 1.00 98.38 124 GLU A N 1
ATOM 962 C CA . GLU A 1 124 ? -14.704 2.507 14.682 1.00 98.38 124 GLU A CA 1
ATOM 963 C C . GLU A 1 124 ? -14.514 1.498 15.823 1.00 98.38 124 GLU A C 1
ATOM 965 O O . GLU A 1 124 ? -13.552 1.574 16.590 1.00 98.38 124 GLU A O 1
ATOM 970 N N . THR A 1 125 ? -15.392 0.495 15.895 1.00 98.38 125 THR A N 1
ATOM 971 C CA . THR A 1 125 ? -15.331 -0.550 16.925 1.00 98.38 125 THR A CA 1
ATOM 972 C C . THR A 1 125 ? -13.996 -1.292 16.872 1.00 98.38 125 THR A C 1
ATOM 974 O O . THR A 1 125 ? -13.351 -1.501 17.901 1.00 98.38 125 THR A O 1
ATOM 977 N N . ALA A 1 126 ? -13.544 -1.661 15.671 1.00 98.12 126 ALA A N 1
ATOM 978 C CA . ALA A 1 126 ? -12.269 -2.340 15.493 1.00 98.12 126 ALA A CA 1
ATOM 979 C C . ALA A 1 126 ? -11.074 -1.444 15.855 1.00 98.12 126 ALA A C 1
ATOM 981 O O . ALA A 1 126 ? -10.160 -1.927 16.519 1.00 98.12 126 ALA A O 1
ATOM 982 N N . LEU A 1 127 ? -11.089 -0.151 15.505 1.00 98.31 127 LEU A N 1
ATOM 983 C CA . LEU A 1 127 ? -10.046 0.799 15.912 1.00 98.31 127 LEU A CA 1
ATOM 984 C C . LEU A 1 127 ? -9.888 0.848 17.438 1.00 98.31 127 LEU A C 1
ATOM 986 O O . LEU A 1 127 ? -8.773 0.723 17.949 1.00 98.31 127 LEU A O 1
ATOM 990 N N . HIS A 1 128 ? -10.996 0.959 18.175 1.00 98.44 128 HIS A N 1
ATOM 991 C CA . HIS A 1 128 ? -10.964 0.975 19.638 1.00 98.44 128 HIS A CA 1
ATOM 992 C C . HIS A 1 128 ? -10.483 -0.350 20.238 1.00 98.44 128 HIS A C 1
ATOM 994 O O . HIS A 1 128 ? -9.699 -0.334 21.188 1.00 98.44 128 HIS A O 1
ATOM 1000 N N . ILE A 1 129 ? -10.885 -1.494 19.673 1.00 98.25 129 ILE A N 1
ATOM 1001 C CA . ILE A 1 129 ? -10.392 -2.810 20.109 1.00 98.25 129 ILE A CA 1
ATOM 1002 C C . ILE A 1 129 ? -8.879 -2.922 19.882 1.00 98.25 129 ILE A C 1
ATOM 1004 O O . ILE A 1 129 ? -8.153 -3.316 20.795 1.00 98.25 129 ILE A O 1
ATOM 1008 N N . LEU A 1 130 ? -8.392 -2.549 18.695 1.00 98.00 130 LEU A N 1
ATOM 1009 C CA . LEU A 1 130 ? -6.967 -2.575 18.352 1.00 98.00 130 LEU A CA 1
ATOM 1010 C C . LEU A 1 130 ? -6.157 -1.684 19.299 1.00 98.00 130 LEU A C 1
ATOM 1012 O O . LEU A 1 130 ? -5.114 -2.097 19.802 1.00 98.00 130 LEU A O 1
ATOM 1016 N N . ALA A 1 131 ? -6.669 -0.495 19.613 1.00 97.50 131 ALA A N 1
ATOM 1017 C CA . ALA A 1 131 ? -6.027 0.425 20.540 1.00 97.50 131 ALA A CA 1
ATOM 1018 C C . ALA A 1 131 ? -6.014 -0.110 21.984 1.00 97.50 131 ALA A C 1
ATOM 1020 O O . ALA A 1 131 ? -4.977 -0.068 22.647 1.00 97.50 131 ALA A O 1
ATOM 1021 N N . ALA A 1 132 ? -7.118 -0.699 22.454 1.00 97.81 132 ALA A N 1
ATOM 1022 C CA . ALA A 1 132 ? -7.193 -1.331 23.772 1.00 97.81 132 ALA A CA 1
ATOM 1023 C C . ALA A 1 132 ? -6.273 -2.561 23.899 1.00 97.81 132 ALA A C 1
ATOM 1025 O O . ALA A 1 132 ? -5.813 -2.889 24.992 1.00 97.81 132 ALA A O 1
ATOM 1026 N N . LYS A 1 133 ? -5.990 -3.253 22.788 1.00 96.94 133 LYS A N 1
ATOM 1027 C CA . LYS A 1 133 ? -5.097 -4.423 22.726 1.00 96.94 133 LYS A CA 1
ATOM 1028 C C . LYS A 1 133 ? -3.690 -4.092 22.219 1.00 96.94 133 LYS A C 1
ATOM 1030 O O . LYS A 1 133 ? -2.910 -5.007 21.963 1.00 96.94 133 LYS A O 1
ATOM 1035 N N . ARG A 1 134 ? -3.331 -2.808 22.117 1.00 94.44 134 ARG A N 1
ATOM 1036 C CA . ARG A 1 134 ? -2.086 -2.345 21.485 1.00 94.44 134 ARG A CA 1
ATOM 1037 C C . ARG A 1 134 ? -0.827 -2.997 22.052 1.00 94.44 134 ARG A C 1
ATOM 1039 O O . ARG A 1 134 ? 0.034 -3.376 21.267 1.00 94.44 134 ARG A O 1
ATOM 1046 N N . ALA A 1 135 ? -0.717 -3.142 23.374 1.00 94.38 135 ALA A N 1
ATOM 1047 C CA . ALA A 1 135 ? 0.453 -3.758 24.008 1.00 94.38 135 ALA A CA 1
ATOM 1048 C C . ALA A 1 135 ? 0.635 -5.219 23.560 1.00 94.38 135 ALA A C 1
ATOM 1050 O O . ALA A 1 135 ? 1.654 -5.556 22.970 1.00 94.38 135 ALA A O 1
ATOM 1051 N N . MET A 1 136 ? -0.412 -6.039 23.705 1.00 96.00 136 MET A N 1
ATOM 1052 C CA . MET A 1 136 ? -0.419 -7.438 23.257 1.00 96.00 136 MET A CA 1
ATOM 1053 C C . MET A 1 136 ? -0.096 -7.570 21.761 1.00 96.00 136 MET A C 1
ATOM 1055 O O . MET A 1 136 ? 0.697 -8.422 21.372 1.00 96.00 136 MET A O 1
ATOM 1059 N N . LEU A 1 137 ? -0.699 -6.728 20.917 1.00 94.81 137 LEU A N 1
ATOM 1060 C CA . LEU A 1 137 ? -0.442 -6.740 19.475 1.00 94.81 137 LEU A CA 1
ATOM 1061 C C . LEU A 1 137 ? 0.995 -6.322 19.151 1.00 94.81 137 LEU A C 1
ATOM 1063 O O . LEU A 1 137 ? 1.594 -6.879 18.240 1.00 94.81 137 LEU A O 1
ATOM 1067 N N . THR A 1 138 ? 1.560 -5.371 19.896 1.00 93.25 138 THR A N 1
ATOM 1068 C CA . THR A 1 138 ? 2.953 -4.933 19.724 1.00 93.25 138 THR A CA 1
ATOM 1069 C C . THR A 1 138 ? 3.919 -6.057 20.071 1.00 93.25 138 THR A C 1
ATOM 1071 O O . THR A 1 138 ? 4.829 -6.322 19.288 1.00 93.25 138 THR A O 1
ATOM 1074 N N . ASP A 1 139 ? 3.695 -6.750 21.187 1.00 93.75 139 ASP A N 1
ATOM 1075 C CA . ASP A 1 139 ? 4.521 -7.887 21.599 1.00 93.75 139 ASP A CA 1
ATOM 1076 C C . ASP A 1 139 ? 4.445 -9.014 20.566 1.00 93.75 139 ASP A C 1
ATOM 1078 O O . ASP A 1 139 ? 5.469 -9.555 20.156 1.00 93.75 139 ASP A O 1
ATOM 1082 N N . MET A 1 140 ? 3.237 -9.301 20.070 1.00 94.12 140 MET A N 1
ATOM 1083 C CA . MET A 1 140 ? 3.032 -10.269 18.998 1.00 94.12 140 MET A CA 1
ATOM 1084 C C . MET A 1 140 ? 3.780 -9.864 17.724 1.00 94.12 140 MET A C 1
ATOM 1086 O O . MET A 1 140 ? 4.495 -10.682 17.172 1.00 94.12 140 MET A O 1
ATOM 1090 N N . LEU A 1 141 ? 3.657 -8.620 17.255 1.00 91.94 141 LEU A N 1
ATOM 1091 C CA . LEU A 1 141 ? 4.316 -8.161 16.024 1.00 91.94 141 LEU A CA 1
ATOM 1092 C C . LEU A 1 141 ? 5.848 -8.098 16.144 1.00 91.94 141 LEU A C 1
ATOM 1094 O O . LEU A 1 141 ? 6.545 -8.235 15.140 1.00 91.94 141 LEU A O 1
ATOM 1098 N N . CYS A 1 142 ? 6.375 -7.889 17.352 1.00 88.19 142 CYS A N 1
ATOM 1099 C CA . CYS A 1 142 ? 7.814 -7.883 17.616 1.00 88.19 142 CYS A CA 1
ATOM 1100 C C . CYS A 1 142 ? 8.416 -9.289 17.774 1.00 88.19 142 CYS A C 1
ATOM 1102 O O . CYS A 1 142 ? 9.642 -9.415 17.794 1.00 88.19 142 CYS A O 1
ATOM 1104 N N . ASP A 1 143 ? 7.586 -10.329 17.876 1.00 91.62 143 ASP A N 1
ATOM 1105 C CA . ASP A 1 143 ? 8.029 -11.722 17.902 1.00 91.62 143 ASP A CA 1
ATOM 1106 C C . ASP A 1 143 ? 8.824 -12.059 16.631 1.00 91.62 143 ASP A C 1
ATOM 1108 O O . ASP A 1 143 ? 8.525 -11.588 15.527 1.00 91.62 143 ASP A O 1
ATOM 1112 N N . GLU A 1 144 ? 9.852 -12.893 16.794 1.00 89.19 144 GLU A N 1
ATOM 1113 C CA . GLU A 1 144 ? 10.746 -13.328 15.722 1.00 89.19 144 GLU A CA 1
ATOM 1114 C C . GLU A 1 144 ? 9.996 -13.856 14.495 1.00 89.19 144 GLU A C 1
ATOM 1116 O O . GLU A 1 144 ? 10.361 -13.540 13.364 1.00 89.19 144 GLU A O 1
ATOM 1121 N N . ARG A 1 145 ? 8.890 -14.571 14.706 1.00 88.12 145 ARG A N 1
ATOM 1122 C CA . ARG A 1 145 ? 8.077 -15.142 13.626 1.00 88.12 145 ARG A CA 1
ATOM 1123 C C . ARG A 1 145 ? 7.508 -14.093 12.674 1.00 88.12 145 ARG A C 1
ATOM 1125 O O . ARG A 1 145 ? 7.292 -14.412 11.513 1.00 88.12 145 ARG A O 1
ATOM 1132 N N . TYR A 1 146 ? 7.263 -12.868 13.147 1.00 86.81 146 TYR A N 1
ATOM 1133 C CA . TYR A 1 146 ? 6.659 -11.802 12.342 1.00 86.81 146 TYR A CA 1
ATOM 1134 C C . TYR A 1 146 ? 7.664 -10.718 11.952 1.00 86.81 146 TYR A C 1
ATOM 1136 O O . TYR A 1 146 ? 7.627 -10.234 10.820 1.00 86.81 146 TYR A O 1
ATOM 1144 N N . ARG A 1 147 ? 8.616 -10.363 12.830 1.00 85.06 147 ARG A N 1
ATOM 1145 C CA . ARG A 1 147 ? 9.634 -9.343 12.505 1.00 85.06 147 ARG A CA 1
ATOM 1146 C C . ARG A 1 147 ? 10.599 -9.780 11.396 1.00 85.06 147 ARG A C 1
ATOM 1148 O O . ARG A 1 147 ? 11.299 -8.934 10.853 1.00 85.06 147 ARG A O 1
ATOM 1155 N N . THR A 1 148 ? 10.689 -11.077 11.100 1.00 88.12 148 THR A N 1
ATOM 1156 C CA . THR A 1 148 ? 11.584 -11.639 10.070 1.00 88.12 148 THR A CA 1
ATOM 1157 C C . THR A 1 148 ? 10.892 -11.840 8.721 1.00 88.12 148 THR A C 1
ATOM 1159 O O . THR A 1 148 ? 11.557 -12.115 7.721 1.00 88.12 148 THR A O 1
ATOM 1162 N N . CYS A 1 149 ? 9.570 -11.645 8.656 1.00 90.06 149 CYS A N 1
ATOM 1163 C CA . CYS A 1 149 ? 8.809 -11.788 7.423 1.00 90.06 149 CYS A CA 1
ATOM 1164 C C . CYS A 1 149 ? 9.315 -10.839 6.336 1.00 90.06 149 CYS A C 1
ATOM 1166 O O . CYS A 1 149 ? 9.599 -9.660 6.570 1.00 90.06 149 CYS A O 1
ATOM 1168 N N . THR A 1 150 ? 9.388 -11.371 5.120 1.00 91.81 150 THR A N 1
ATOM 1169 C CA . THR A 1 150 ? 9.694 -10.586 3.927 1.00 91.81 150 THR A CA 1
ATOM 1170 C C . THR A 1 150 ? 8.407 -9.978 3.386 1.00 91.81 150 THR A C 1
ATOM 1172 O O . THR A 1 150 ? 7.402 -10.676 3.273 1.00 91.81 150 THR A O 1
ATOM 1175 N N . THR A 1 151 ? 8.434 -8.690 3.048 1.00 93.19 151 THR A N 1
ATOM 1176 C CA . THR A 1 151 ? 7.304 -8.002 2.405 1.00 93.19 151 THR A CA 1
ATOM 1177 C C . THR A 1 151 ? 7.712 -7.368 1.088 1.00 93.19 151 THR A C 1
ATOM 1179 O O . THR A 1 151 ? 8.889 -7.088 0.861 1.00 93.19 151 THR A O 1
ATOM 1182 N N . ARG A 1 152 ? 6.749 -7.169 0.191 1.00 93.50 152 ARG A N 1
ATOM 1183 C CA . ARG A 1 152 ? 6.964 -6.573 -1.123 1.00 93.50 152 ARG A CA 1
ATOM 1184 C C . ARG A 1 152 ? 7.263 -5.081 -1.003 1.00 93.50 152 ARG A C 1
ATOM 1186 O O . ARG A 1 152 ? 6.662 -4.353 -0.214 1.00 93.50 152 ARG A O 1
ATOM 1193 N N . PHE A 1 153 ? 8.197 -4.627 -1.827 1.00 92.88 153 PHE A N 1
ATOM 1194 C CA . PHE A 1 153 ? 8.547 -3.229 -2.015 1.00 92.88 153 PHE A CA 1
ATOM 1195 C C . PHE A 1 153 ? 8.020 -2.750 -3.367 1.00 92.88 153 PHE A C 1
ATOM 1197 O O . PHE A 1 153 ? 8.612 -3.001 -4.417 1.00 92.88 153 PHE A O 1
ATOM 1204 N N . VAL A 1 154 ? 6.889 -2.051 -3.356 1.00 91.12 154 VAL A N 1
ATOM 1205 C CA . VAL A 1 154 ? 6.339 -1.450 -4.574 1.00 91.12 154 VAL A CA 1
ATOM 1206 C C . VAL A 1 154 ? 7.014 -0.098 -4.788 1.00 91.12 154 VAL A C 1
ATOM 1208 O O . VAL A 1 154 ? 6.637 0.899 -4.180 1.00 91.12 154 VAL A O 1
ATOM 1211 N N . PHE A 1 155 ? 8.038 -0.063 -5.642 1.00 90.88 155 PHE A N 1
ATOM 1212 C CA . PHE A 1 155 ? 8.779 1.169 -5.940 1.00 90.88 155 PHE A CA 1
ATOM 1213 C C . PHE A 1 155 ? 8.002 2.132 -6.851 1.00 90.88 155 PHE A C 1
ATOM 1215 O O . PHE A 1 155 ? 8.088 3.353 -6.716 1.00 90.88 155 PHE A O 1
ATOM 1222 N N . ARG A 1 156 ? 7.220 1.581 -7.783 1.00 90.00 156 ARG A N 1
ATOM 1223 C CA . ARG A 1 156 ? 6.507 2.314 -8.834 1.00 90.00 156 ARG A CA 1
ATOM 1224 C C . ARG A 1 156 ? 5.157 1.645 -9.106 1.00 90.00 156 ARG A C 1
ATOM 1226 O O . ARG A 1 156 ? 5.073 0.427 -8.950 1.00 90.00 156 ARG A O 1
ATOM 1233 N N . PRO A 1 157 ? 4.130 2.393 -9.555 1.00 87.31 157 PRO A N 1
ATOM 1234 C CA . PRO A 1 157 ? 2.871 1.797 -9.988 1.00 87.31 157 PRO A CA 1
ATOM 1235 C C . PRO A 1 157 ? 3.079 0.671 -11.010 1.00 87.31 157 PRO A C 1
ATOM 1237 O O . PRO A 1 157 ? 3.692 0.883 -12.061 1.00 87.31 157 PRO A O 1
ATOM 1240 N N . THR A 1 158 ? 2.512 -0.506 -10.740 1.00 87.19 158 THR A N 1
ATOM 1241 C CA . THR A 1 158 ? 2.602 -1.695 -11.613 1.00 87.19 158 THR A CA 1
ATOM 1242 C C . THR A 1 158 ? 2.008 -1.453 -13.002 1.00 87.19 158 THR A C 1
ATOM 1244 O O . THR A 1 158 ? 2.481 -2.012 -13.990 1.00 87.19 158 THR A O 1
ATOM 1247 N N . ALA A 1 159 ? 1.036 -0.541 -13.106 1.00 83.38 159 ALA A N 1
ATOM 1248 C CA . ALA A 1 159 ? 0.445 -0.118 -14.372 1.00 83.38 159 ALA A CA 1
ATOM 1249 C C . ALA A 1 159 ? 1.470 0.488 -15.347 1.00 83.38 159 ALA A C 1
ATOM 1251 O O . ALA A 1 159 ? 1.349 0.283 -16.555 1.00 83.38 159 ALA A O 1
ATOM 1252 N N . HIS A 1 160 ? 2.495 1.194 -14.847 1.00 87.44 160 HIS A N 1
ATOM 1253 C CA . HIS A 1 160 ? 3.580 1.669 -15.705 1.00 87.44 160 HIS A CA 1
ATOM 1254 C C . HIS A 1 160 ? 4.320 0.470 -16.299 1.00 87.44 160 HIS A C 1
ATOM 1256 O O . HIS A 1 160 ? 4.401 0.357 -17.518 1.00 87.44 160 HIS A O 1
ATOM 1262 N N . TYR A 1 161 ? 4.775 -0.469 -15.465 1.00 92.06 161 TYR A N 1
ATOM 1263 C CA . TYR A 1 161 ? 5.499 -1.653 -15.931 1.00 92.06 161 TYR A CA 1
ATOM 1264 C C . TYR A 1 161 ? 4.712 -2.466 -16.955 1.00 92.06 161 TYR A C 1
ATOM 1266 O O . TYR A 1 161 ? 5.279 -2.825 -17.981 1.00 92.06 161 TYR A O 1
ATOM 1274 N N . LYS A 1 162 ? 3.405 -2.662 -16.745 1.00 88.50 162 LYS A N 1
ATOM 1275 C CA . LYS A 1 162 ? 2.533 -3.322 -17.725 1.00 88.50 162 LYS A CA 1
ATOM 1276 C C . LYS A 1 162 ? 2.598 -2.647 -19.100 1.00 88.50 162 LYS A C 1
ATOM 1278 O O . LYS A 1 162 ? 2.821 -3.328 -20.095 1.00 88.50 162 LYS A O 1
ATOM 1283 N N . CYS A 1 163 ? 2.461 -1.320 -19.160 1.00 86.62 163 CYS A N 1
ATOM 1284 C CA . CYS A 1 163 ? 2.507 -0.587 -20.430 1.00 86.62 163 CYS A CA 1
ATOM 1285 C C . CYS A 1 163 ? 3.860 -0.739 -21.139 1.00 86.62 163 CYS A C 1
ATOM 1287 O O . CYS A 1 163 ? 3.916 -0.892 -22.357 1.00 86.62 163 CYS A O 1
ATOM 1289 N N . TYR A 1 164 ? 4.960 -0.682 -20.382 1.00 89.38 164 TYR A N 1
ATOM 1290 C CA . TYR A 1 164 ? 6.299 -0.864 -20.944 1.00 89.38 164 TYR A CA 1
ATOM 1291 C C . TYR A 1 164 ? 6.522 -2.297 -21.424 1.00 89.38 164 TYR A C 1
ATOM 1293 O O . TYR A 1 164 ? 7.121 -2.489 -22.479 1.00 89.38 164 TYR A O 1
ATOM 1301 N N . LEU A 1 165 ? 6.005 -3.287 -20.696 1.00 90.88 165 LEU A N 1
ATOM 1302 C CA . LEU A 1 165 ? 6.059 -4.691 -21.081 1.00 90.88 165 LEU A CA 1
ATOM 1303 C C . LEU A 1 165 ? 5.336 -4.924 -22.412 1.00 90.88 165 LEU A C 1
ATOM 1305 O O . LEU A 1 165 ? 5.924 -5.468 -23.342 1.00 90.88 165 LEU A O 1
ATOM 1309 N N . GLU A 1 166 ? 4.102 -4.433 -22.549 1.00 88.31 166 GLU A N 1
ATOM 1310 C CA . GLU A 1 166 ? 3.337 -4.520 -23.801 1.00 88.31 166 GLU A CA 1
ATOM 1311 C C . GLU A 1 166 ? 4.138 -3.956 -24.985 1.00 88.31 166 GLU A C 1
ATOM 1313 O O . GLU A 1 166 ? 4.249 -4.599 -26.030 1.00 88.31 166 GLU A O 1
ATOM 1318 N N . LEU A 1 167 ? 4.783 -2.800 -24.808 1.00 87.00 167 LEU A N 1
ATOM 1319 C CA . LEU A 1 167 ? 5.592 -2.174 -25.855 1.00 87.00 167 LEU A CA 1
ATOM 1320 C C . LEU A 1 167 ? 6.893 -2.913 -26.166 1.00 87.00 167 LEU A C 1
ATOM 1322 O O . LEU A 1 167 ? 7.277 -2.989 -27.332 1.00 87.00 167 LEU A O 1
ATOM 1326 N N . LEU A 1 168 ? 7.568 -3.470 -25.160 1.00 88.88 168 LEU A N 1
ATOM 1327 C CA . LEU A 1 168 ? 8.804 -4.237 -25.345 1.00 88.88 168 LEU A CA 1
ATOM 1328 C C . LEU A 1 168 ? 8.600 -5.483 -26.216 1.00 88.88 168 LEU A C 1
ATOM 1330 O O . LEU A 1 168 ? 9.547 -5.930 -26.872 1.00 88.88 168 LEU A O 1
ATOM 1334 N N . PHE A 1 169 ? 7.383 -6.032 -26.221 1.00 86.19 169 PHE A N 1
ATOM 1335 C CA . PHE A 1 169 ? 7.020 -7.241 -26.960 1.00 86.19 169 PHE A CA 1
ATOM 1336 C C . PHE A 1 169 ? 6.089 -6.984 -28.158 1.00 86.19 169 PHE A C 1
ATOM 1338 O O . PHE A 1 169 ? 5.699 -7.933 -28.839 1.00 86.19 169 PHE A O 1
ATOM 1345 N N . THR A 1 170 ? 5.778 -5.723 -28.470 1.00 84.56 170 THR A N 1
ATOM 1346 C CA . THR A 1 170 ? 5.019 -5.356 -29.675 1.00 84.56 170 THR A CA 1
ATOM 1347 C C . THR A 1 170 ? 5.940 -5.321 -30.907 1.00 84.56 170 THR A C 1
ATOM 1349 O O . THR A 1 170 ? 7.083 -4.866 -30.798 1.00 84.56 170 THR A O 1
ATOM 1352 N N . PRO A 1 171 ? 5.485 -5.767 -32.098 1.00 82.06 171 PRO A N 1
ATOM 1353 C CA . PRO A 1 171 ? 6.242 -5.594 -33.337 1.00 82.06 171 PRO A CA 1
ATOM 1354 C C . PRO A 1 171 ? 6.553 -4.116 -33.606 1.00 82.06 171 PRO A C 1
ATOM 1356 O O . PRO A 1 171 ? 5.669 -3.267 -33.512 1.00 82.06 171 PRO A O 1
ATOM 1359 N N . ALA A 1 172 ? 7.800 -3.804 -33.958 1.00 78.12 172 ALA A N 1
ATOM 1360 C CA . ALA A 1 172 ? 8.234 -2.437 -34.223 1.00 78.12 172 ALA A CA 1
ATOM 1361 C C . ALA A 1 172 ? 9.167 -2.373 -35.437 1.00 78.12 172 ALA A C 1
ATOM 1363 O O . ALA A 1 172 ? 10.013 -3.246 -35.620 1.00 78.12 172 ALA A O 1
ATOM 1364 N N . ASP A 1 173 ? 9.068 -1.286 -36.207 1.00 80.00 173 ASP A N 1
ATOM 1365 C CA . ASP A 1 173 ? 9.916 -1.017 -37.382 1.00 80.00 173 ASP A CA 1
ATOM 1366 C C . ASP A 1 173 ? 11.331 -0.522 -37.015 1.00 80.00 173 ASP A C 1
ATOM 1368 O O . ASP A 1 173 ? 12.159 -0.225 -37.877 1.00 80.00 173 ASP A O 1
ATOM 1372 N N . VAL A 1 174 ? 11.626 -0.403 -35.718 1.00 83.38 174 VAL A N 1
ATOM 1373 C CA . VAL A 1 174 ? 12.929 0.008 -35.183 1.00 83.38 174 VAL A CA 1
ATOM 1374 C C . VAL A 1 174 ? 13.678 -1.184 -34.597 1.00 83.38 174 VAL A C 1
ATOM 1376 O O . VAL A 1 174 ? 13.081 -2.159 -34.144 1.00 83.38 174 VAL A O 1
ATOM 1379 N N . SER A 1 175 ? 15.011 -1.097 -34.546 1.00 87.69 175 SER A N 1
ATOM 1380 C CA . SER A 1 175 ? 15.808 -2.150 -33.914 1.00 87.69 175 SER A CA 1
ATOM 1381 C C . SER A 1 175 ? 15.430 -2.321 -32.440 1.00 87.69 175 SER A C 1
ATOM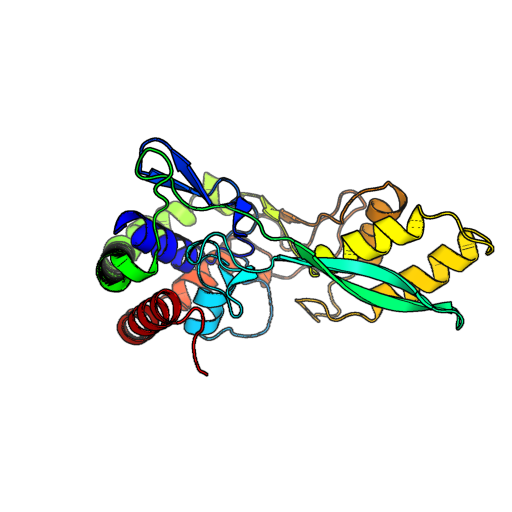 1383 O O . SER A 1 175 ? 15.222 -1.348 -31.707 1.00 87.69 175 SER A O 1
ATOM 1385 N N . ARG A 1 176 ? 15.395 -3.578 -31.984 1.00 86.56 176 ARG A N 1
ATOM 1386 C CA . ARG A 1 176 ? 15.001 -3.930 -30.613 1.00 86.56 176 ARG A CA 1
ATOM 1387 C C . ARG A 1 176 ? 15.848 -3.220 -29.554 1.00 86.56 176 ARG A C 1
ATOM 1389 O O . ARG A 1 176 ? 15.311 -2.738 -28.564 1.00 86.56 176 ARG A O 1
ATOM 1396 N N . GLN A 1 177 ? 17.150 -3.079 -29.801 1.00 88.62 177 GLN A N 1
ATOM 1397 C CA . GLN A 1 177 ? 18.068 -2.376 -28.903 1.00 88.62 177 GLN A CA 1
ATOM 1398 C C . GLN A 1 177 ? 17.741 -0.880 -28.783 1.00 88.62 177 GLN A C 1
ATOM 1400 O O . GLN A 1 177 ? 17.773 -0.326 -27.685 1.00 88.62 177 GLN A O 1
ATOM 1405 N N . ARG A 1 178 ? 17.390 -0.218 -29.895 1.00 87.38 178 ARG A N 1
ATOM 1406 C CA . ARG A 1 178 ? 17.008 1.200 -29.890 1.00 87.38 178 ARG A CA 1
ATOM 1407 C C . ARG A 1 178 ? 15.673 1.411 -29.177 1.00 87.38 178 ARG A C 1
ATOM 1409 O O . ARG A 1 178 ? 15.555 2.366 -28.413 1.00 87.38 178 ARG A O 1
ATOM 1416 N N . LEU A 1 179 ? 14.704 0.519 -29.396 1.00 86.75 179 LEU A N 1
ATOM 1417 C CA . LEU A 1 179 ? 13.419 0.543 -28.695 1.00 86.75 179 LEU A CA 1
ATOM 1418 C C . LEU A 1 179 ? 13.611 0.391 -27.182 1.00 86.75 179 LEU A C 1
ATOM 1420 O O . LEU A 1 179 ? 13.151 1.240 -26.426 1.00 86.75 179 LEU A O 1
ATOM 1424 N N . GLN A 1 180 ? 14.347 -0.637 -26.749 1.00 90.94 180 GLN A N 1
ATOM 1425 C CA . GLN A 1 180 ? 14.661 -0.868 -25.336 1.00 90.94 180 GLN A CA 1
ATOM 1426 C C . GLN A 1 180 ? 15.322 0.356 -24.701 1.00 90.94 180 GLN A C 1
ATOM 1428 O O . GLN A 1 180 ? 14.876 0.821 -23.657 1.00 90.94 180 GLN A O 1
ATOM 1433 N N . HIS A 1 181 ? 16.348 0.919 -25.347 1.00 90.00 181 HIS A N 1
ATOM 1434 C CA . HIS A 1 181 ? 17.043 2.093 -24.825 1.00 90.00 181 HIS A CA 1
ATOM 1435 C C . HIS A 1 181 ? 16.108 3.296 -24.636 1.00 90.00 181 HIS A C 1
ATOM 1437 O O . HIS A 1 181 ? 16.144 3.932 -23.583 1.00 90.00 181 HIS A O 1
ATOM 1443 N N . ALA A 1 182 ? 15.250 3.590 -25.619 1.00 88.69 182 ALA A N 1
ATOM 1444 C CA . ALA A 1 182 ? 14.276 4.677 -25.522 1.00 88.69 182 ALA A CA 1
ATOM 1445 C C . ALA A 1 182 ? 13.263 4.433 -24.390 1.00 88.69 182 ALA A C 1
ATOM 1447 O O . ALA A 1 182 ? 13.053 5.309 -23.553 1.00 88.69 182 ALA A O 1
ATOM 1448 N N . LEU A 1 183 ? 12.706 3.221 -24.316 1.00 89.75 183 LEU A N 1
ATOM 1449 C CA . LEU A 1 183 ? 11.723 2.844 -23.303 1.00 89.75 183 LEU A CA 1
ATOM 1450 C C . LEU A 1 183 ? 12.295 2.913 -21.882 1.00 89.75 183 LEU A C 1
ATOM 1452 O O . LEU A 1 183 ? 11.704 3.559 -21.022 1.00 89.75 183 LEU A O 1
ATOM 1456 N N . PHE A 1 184 ? 13.466 2.328 -21.624 1.00 93.75 184 PHE A N 1
ATOM 1457 C CA . PHE A 1 184 ? 14.086 2.401 -20.296 1.00 93.75 184 PHE A CA 1
ATOM 1458 C C . PHE A 1 184 ? 14.471 3.833 -19.915 1.00 93.75 184 PHE A C 1
ATOM 1460 O O . PHE A 1 184 ? 14.299 4.234 -18.765 1.00 93.75 184 PHE A O 1
ATOM 1467 N N . THR A 1 185 ? 14.927 4.633 -20.883 1.00 91.75 185 THR A N 1
ATOM 1468 C CA . THR A 1 185 ? 15.237 6.049 -20.652 1.00 91.75 185 THR A CA 1
ATOM 1469 C C . THR A 1 185 ? 14.007 6.832 -20.195 1.00 91.75 185 THR A C 1
ATOM 1471 O O . THR A 1 185 ? 14.130 7.707 -19.340 1.00 91.75 185 THR A O 1
ATOM 1474 N N . ASP A 1 186 ? 12.828 6.536 -20.738 1.00 90.25 186 ASP A N 1
ATOM 1475 C CA . ASP A 1 186 ? 11.587 7.205 -20.344 1.00 90.25 186 ASP A CA 1
ATOM 1476 C C . ASP A 1 186 ? 10.990 6.626 -19.054 1.00 90.25 186 ASP A C 1
ATOM 1478 O O . ASP A 1 186 ? 10.546 7.397 -18.200 1.00 90.25 186 ASP A O 1
ATOM 1482 N N . LEU A 1 187 ? 11.063 5.306 -18.844 1.00 90.69 187 LEU A N 1
ATOM 1483 C CA . LEU A 1 187 ? 10.625 4.643 -17.610 1.00 90.69 187 LEU A CA 1
ATOM 1484 C C . LEU A 1 187 ? 11.332 5.227 -16.382 1.00 90.69 187 LEU A C 1
ATOM 1486 O O . LEU A 1 187 ? 10.678 5.560 -15.394 1.00 90.69 187 LEU A O 1
ATOM 1490 N N . PHE A 1 188 ? 12.653 5.407 -16.453 1.00 92.31 188 PHE A N 1
ATOM 1491 C CA . PHE A 1 188 ? 13.450 5.892 -15.323 1.00 92.31 188 PHE A CA 1
ATOM 1492 C C . PHE A 1 188 ? 13.289 7.390 -15.032 1.00 92.31 188 PHE A C 1
ATOM 1494 O O . PHE A 1 188 ? 13.788 7.861 -14.015 1.00 92.31 188 PHE A O 1
ATOM 1501 N N . LYS A 1 189 ? 12.559 8.137 -15.871 1.00 89.88 189 LYS A N 1
ATOM 1502 C CA . LYS A 1 189 ? 12.146 9.522 -15.578 1.00 89.88 189 LYS A CA 1
ATOM 1503 C C . LYS A 1 189 ? 10.801 9.599 -14.858 1.00 89.88 189 LYS A C 1
ATOM 1505 O O . LYS A 1 189 ? 10.420 10.676 -14.403 1.00 89.88 189 LYS A O 1
ATOM 1510 N N . LEU A 1 190 ? 10.041 8.504 -14.812 1.00 86.44 190 LEU A N 1
ATOM 1511 C CA . LEU A 1 190 ? 8.734 8.502 -14.166 1.00 86.44 190 LEU A CA 1
ATOM 1512 C C . LEU A 1 190 ? 8.882 8.661 -12.647 1.00 86.44 190 LEU A C 1
ATOM 1514 O O . LEU A 1 190 ? 9.875 8.202 -12.072 1.00 86.44 190 LEU A O 1
ATOM 1518 N N . PRO A 1 191 ? 7.882 9.246 -11.967 1.00 83.81 191 PRO A N 1
ATOM 1519 C CA . PRO A 1 191 ? 7.896 9.346 -10.515 1.00 83.81 191 PRO A CA 1
ATOM 1520 C C . PRO A 1 191 ? 7.838 7.955 -9.870 1.00 83.81 191 PRO A C 1
ATOM 1522 O O . PRO A 1 191 ? 7.104 7.068 -10.327 1.00 83.81 191 PRO A O 1
ATOM 1525 N N . ALA A 1 192 ? 8.635 7.774 -8.821 1.00 85.88 192 ALA A N 1
ATOM 1526 C CA . ALA A 1 192 ? 8.586 6.632 -7.916 1.00 85.88 192 ALA A CA 1
ATOM 1527 C C . ALA A 1 192 ? 7.829 7.012 -6.632 1.00 85.88 192 ALA A C 1
ATOM 1529 O O . ALA A 1 192 ? 7.607 8.193 -6.360 1.00 85.88 192 ALA A O 1
ATOM 1530 N N . TYR A 1 193 ? 7.421 6.018 -5.843 1.00 84.19 193 TYR A N 1
ATOM 1531 C CA . TYR A 1 193 ? 6.829 6.248 -4.518 1.00 84.19 193 TYR A CA 1
ATOM 1532 C C . TYR A 1 193 ? 7.866 6.680 -3.467 1.00 84.19 193 TYR A C 1
ATOM 1534 O O . TYR A 1 193 ? 7.503 7.186 -2.401 1.00 84.19 193 TYR A O 1
ATOM 1542 N N . ASP A 1 194 ? 9.145 6.459 -3.763 1.00 82.50 194 ASP A N 1
ATOM 1543 C CA . ASP A 1 194 ? 10.287 6.783 -2.921 1.00 82.50 194 ASP A CA 1
ATOM 1544 C C . ASP A 1 194 ? 11.378 7.396 -3.805 1.00 82.50 194 ASP A C 1
ATOM 1546 O O . ASP A 1 194 ? 11.787 6.784 -4.790 1.00 82.50 194 ASP A O 1
ATOM 1550 N N . ASP A 1 195 ? 11.794 8.616 -3.491 1.00 80.19 195 ASP A N 1
ATOM 1551 C CA . ASP A 1 195 ? 12.780 9.402 -4.237 1.00 80.19 195 ASP A CA 1
ATOM 1552 C C . ASP A 1 195 ? 14.160 9.407 -3.561 1.00 80.19 195 ASP A C 1
ATOM 1554 O O . ASP A 1 195 ? 15.016 10.228 -3.877 1.00 80.19 195 ASP A O 1
ATOM 1558 N N . ASP A 1 196 ? 14.395 8.488 -2.622 1.00 84.38 196 ASP A N 1
ATOM 1559 C CA . ASP A 1 196 ? 15.680 8.344 -1.950 1.00 84.38 196 ASP A CA 1
ATOM 1560 C C . ASP A 1 196 ? 16.752 7.812 -2.911 1.00 84.38 196 ASP A C 1
ATOM 1562 O O . ASP A 1 196 ? 16.731 6.641 -3.296 1.00 84.38 196 ASP A O 1
ATOM 1566 N N . ASP A 1 197 ? 17.747 8.649 -3.212 1.00 84.62 197 ASP A N 1
ATOM 1567 C CA . ASP A 1 197 ? 18.894 8.339 -4.082 1.00 84.62 197 ASP A CA 1
ATOM 1568 C C . ASP A 1 197 ? 19.699 7.099 -3.649 1.00 84.62 197 ASP A C 1
ATOM 1570 O O . ASP A 1 197 ? 20.516 6.568 -4.403 1.00 84.62 197 ASP A O 1
ATOM 1574 N N . ARG A 1 198 ? 19.496 6.611 -2.419 1.00 86.44 198 ARG A N 1
ATOM 1575 C CA . ARG A 1 198 ? 20.087 5.356 -1.935 1.00 86.44 198 ARG A CA 1
ATOM 1576 C C . ARG A 1 198 ? 19.478 4.110 -2.568 1.00 86.44 198 ARG A C 1
ATOM 1578 O O . ARG A 1 198 ? 20.035 3.034 -2.338 1.00 86.44 198 ARG A O 1
ATOM 1585 N N . ILE A 1 199 ? 18.349 4.231 -3.262 1.00 91.62 199 ILE A N 1
ATOM 1586 C CA . ILE A 1 199 ? 17.654 3.146 -3.950 1.00 91.62 199 ILE A CA 1
ATOM 1587 C C . ILE A 1 199 ? 17.968 3.231 -5.448 1.00 91.62 199 ILE A C 1
ATOM 1589 O O . ILE A 1 199 ? 17.663 4.220 -6.106 1.00 91.62 199 ILE A O 1
ATOM 1593 N N . ASP A 1 200 ? 18.523 2.159 -6.006 1.00 94.44 200 ASP A N 1
ATOM 1594 C CA . ASP A 1 200 ? 18.736 1.992 -7.441 1.00 94.44 200 ASP A CA 1
ATOM 1595 C C . ASP A 1 200 ? 18.109 0.679 -7.926 1.00 94.44 200 ASP A C 1
ATOM 1597 O O . ASP A 1 200 ? 18.724 -0.390 -7.906 1.00 94.44 200 ASP A O 1
ATOM 1601 N N . THR A 1 201 ? 16.857 0.765 -8.377 1.00 95.06 201 THR A N 1
ATOM 1602 C CA . THR A 1 201 ? 16.087 -0.371 -8.902 1.00 95.06 201 THR A CA 1
ATOM 1603 C C . THR A 1 201 ? 16.337 -0.642 -10.379 1.00 95.06 201 THR A C 1
ATOM 1605 O O . THR A 1 201 ? 15.868 -1.663 -10.878 1.00 95.06 201 THR A O 1
ATOM 1608 N N . ARG A 1 202 ? 17.090 0.207 -11.097 1.00 95.38 202 ARG A N 1
ATOM 1609 C CA . ARG A 1 202 ? 17.189 0.154 -12.570 1.00 95.38 202 ARG A CA 1
ATOM 1610 C C . ARG A 1 202 ? 17.670 -1.200 -13.071 1.00 95.38 202 ARG A C 1
ATOM 1612 O O . ARG A 1 202 ? 17.175 -1.700 -14.080 1.00 95.38 202 ARG A O 1
ATOM 1619 N N . LYS A 1 203 ? 18.620 -1.813 -12.355 1.00 96.19 203 LYS A N 1
ATOM 1620 C CA . LYS A 1 203 ? 19.138 -3.153 -12.669 1.00 96.19 203 LYS A CA 1
ATOM 1621 C C . LYS A 1 203 ? 18.050 -4.222 -12.546 1.00 96.19 203 LYS A C 1
ATOM 1623 O O . LYS A 1 203 ? 17.978 -5.097 -13.404 1.00 96.19 203 LYS A O 1
ATOM 1628 N N . GLY A 1 204 ? 17.238 -4.167 -11.490 1.00 97.06 204 GLY A N 1
ATOM 1629 C CA . GLY A 1 204 ? 16.133 -5.101 -11.277 1.00 97.06 204 GLY A CA 1
ATOM 1630 C C . GLY A 1 204 ? 14.978 -4.863 -12.248 1.00 97.06 204 GLY A C 1
ATOM 1631 O O . GLY A 1 204 ? 14.584 -5.786 -12.948 1.00 97.06 204 GLY A O 1
ATOM 1632 N N . GLU A 1 205 ? 14.544 -3.606 -12.401 1.00 97.12 205 GLU A N 1
ATOM 1633 C CA . GLU A 1 205 ? 13.502 -3.201 -13.358 1.00 97.12 205 GLU A CA 1
ATOM 1634 C C . GLU A 1 205 ? 13.847 -3.656 -14.784 1.00 97.12 205 GLU A C 1
ATOM 1636 O O . GLU A 1 205 ? 13.007 -4.228 -15.471 1.00 97.12 205 GLU A O 1
ATOM 1641 N N . THR A 1 206 ? 15.095 -3.444 -15.222 1.00 96.31 206 THR A N 1
ATOM 1642 C CA . THR A 1 206 ? 15.561 -3.879 -16.550 1.00 96.31 206 THR A CA 1
ATOM 1643 C C . THR A 1 206 ? 15.548 -5.397 -16.682 1.00 96.31 206 THR A C 1
ATOM 1645 O O . THR A 1 206 ? 15.164 -5.913 -17.726 1.00 96.31 206 THR A O 1
ATOM 1648 N N . HIS A 1 207 ? 15.982 -6.115 -15.645 1.00 96.81 207 HIS A N 1
ATOM 1649 C CA . HIS A 1 207 ? 16.048 -7.571 -15.670 1.00 96.81 207 HIS A CA 1
ATOM 1650 C C . HIS A 1 207 ? 14.658 -8.195 -15.825 1.00 96.81 207 HIS A C 1
ATOM 1652 O O . HI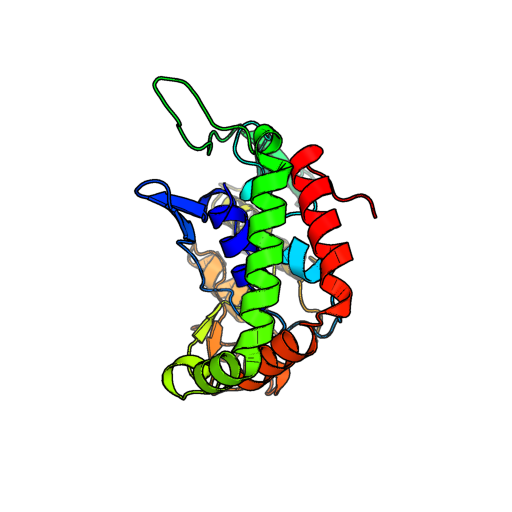S A 1 207 ? 14.442 -8.936 -16.780 1.00 96.81 207 HIS A O 1
ATOM 1658 N N . ASP A 1 208 ? 13.720 -7.847 -14.944 1.00 97.38 208 ASP A N 1
ATOM 1659 C CA . ASP A 1 208 ? 12.377 -8.433 -14.944 1.00 97.38 208 ASP A CA 1
ATOM 1660 C C . ASP A 1 208 ? 11.621 -8.079 -16.236 1.00 97.38 208 ASP A C 1
ATOM 1662 O O . ASP A 1 208 ? 11.121 -8.966 -16.927 1.00 97.38 208 ASP A O 1
ATOM 1666 N N . LEU A 1 209 ? 11.651 -6.810 -16.667 1.00 95.94 209 LEU A N 1
ATOM 1667 C CA . LEU A 1 209 ? 10.959 -6.385 -17.892 1.00 95.94 209 LEU A CA 1
ATOM 1668 C C . LEU A 1 209 ? 11.503 -7.059 -19.159 1.00 95.94 209 LEU A C 1
ATOM 1670 O O . LEU A 1 209 ? 10.734 -7.373 -20.069 1.00 95.94 209 LEU A O 1
ATOM 1674 N N . LEU A 1 210 ? 12.818 -7.290 -19.249 1.00 94.62 210 LEU A N 1
ATOM 1675 C CA . LEU A 1 210 ? 13.406 -8.008 -20.385 1.00 94.62 210 LEU A CA 1
ATOM 1676 C C . LEU A 1 210 ? 13.052 -9.500 -20.390 1.00 94.62 210 LEU A C 1
ATOM 1678 O O . LEU A 1 210 ? 13.040 -10.100 -21.466 1.00 94.62 210 LEU A O 1
ATOM 1682 N N . ASN A 1 211 ? 12.742 -10.070 -19.224 1.00 95.19 211 ASN A N 1
ATOM 1683 C CA . ASN A 1 211 ? 12.315 -11.459 -19.073 1.00 95.19 211 ASN A CA 1
ATOM 1684 C C . ASN A 1 211 ? 10.804 -11.665 -19.238 1.00 95.19 211 ASN A C 1
ATOM 1686 O O . ASN A 1 211 ? 10.362 -12.808 -19.297 1.00 95.19 211 ASN A O 1
ATOM 1690 N N . GLY A 1 212 ? 10.017 -10.596 -19.392 1.00 93.69 212 GLY A N 1
ATOM 1691 C CA . GLY A 1 212 ? 8.562 -10.714 -19.512 1.00 93.69 212 GLY A CA 1
ATOM 1692 C C . GLY A 1 212 ? 7.805 -10.492 -18.200 1.00 93.69 212 GLY A C 1
ATOM 1693 O O . GLY A 1 212 ? 6.590 -10.667 -18.183 1.00 93.69 212 GLY A O 1
ATOM 1694 N N . ASP A 1 213 ? 8.491 -10.084 -1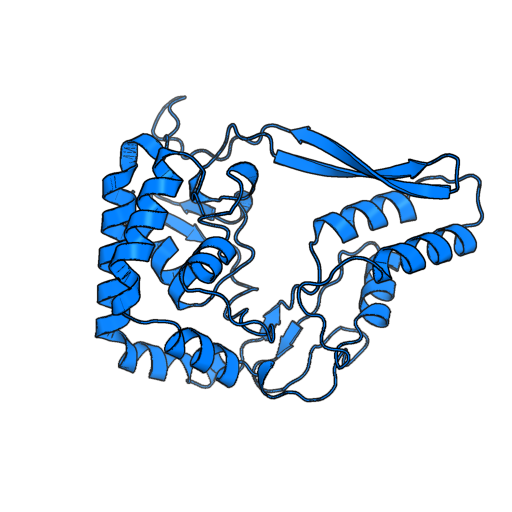7.133 1.00 95.69 213 ASP A N 1
ATOM 1695 C CA . ASP A 1 213 ? 7.940 -9.986 -15.786 1.00 95.69 213 ASP A CA 1
ATOM 1696 C C . ASP A 1 213 ? 7.687 -8.535 -15.352 1.00 95.69 213 ASP A C 1
ATOM 1698 O O . ASP A 1 213 ? 8.336 -7.582 -15.796 1.00 95.69 213 ASP A O 1
ATOM 1702 N N . ILE A 1 214 ? 6.732 -8.361 -14.435 1.00 94.06 214 ILE A N 1
ATOM 1703 C CA . ILE A 1 214 ? 6.556 -7.101 -13.708 1.00 94.06 214 ILE A CA 1
ATOM 1704 C C . ILE A 1 214 ? 7.612 -7.043 -12.596 1.00 94.06 214 ILE A C 1
ATOM 1706 O O . ILE A 1 214 ? 7.639 -7.961 -11.777 1.00 94.06 214 ILE A O 1
ATOM 1710 N N . PRO A 1 215 ? 8.412 -5.963 -12.503 1.00 96.31 215 PRO A N 1
ATOM 1711 C CA . PRO A 1 215 ? 9.446 -5.824 -11.487 1.00 96.31 215 PRO A CA 1
ATOM 1712 C C . PRO A 1 215 ? 8.977 -6.122 -10.061 1.00 96.31 215 PRO A C 1
ATOM 1714 O O . PRO A 1 215 ? 7.999 -5.529 -9.581 1.00 96.31 215 PRO A O 1
ATOM 1717 N N . TYR A 1 216 ? 9.701 -7.007 -9.372 1.00 95.75 216 TYR A N 1
ATOM 1718 C CA . TYR A 1 216 ? 9.386 -7.427 -8.006 1.00 95.75 216 TYR A CA 1
ATOM 1719 C C . TYR A 1 216 ? 10.562 -7.204 -7.051 1.00 95.75 216 TYR A C 1
ATOM 1721 O O . TYR A 1 216 ? 11.603 -7.851 -7.134 1.00 95.75 216 TYR A O 1
ATOM 1729 N N . PHE A 1 217 ? 10.366 -6.322 -6.074 1.00 95.69 217 PHE A N 1
ATOM 1730 C CA . PHE A 1 217 ? 11.349 -6.028 -5.034 1.00 95.69 217 PHE A CA 1
ATOM 1731 C C . PHE A 1 217 ? 10.821 -6.449 -3.671 1.00 95.69 217 PHE A C 1
ATOM 1733 O O . PHE A 1 217 ? 9.611 -6.442 -3.435 1.00 95.69 217 PHE A O 1
ATOM 1740 N N . SER A 1 218 ? 11.724 -6.764 -2.748 1.00 95.25 218 SER A N 1
ATOM 1741 C CA . SER A 1 218 ? 11.359 -7.191 -1.402 1.00 95.25 218 SER A CA 1
ATOM 1742 C C . SER A 1 218 ? 12.171 -6.497 -0.312 1.00 95.25 218 SER A C 1
ATOM 1744 O O . SER A 1 218 ? 13.295 -6.043 -0.517 1.00 95.25 218 SER A O 1
ATOM 1746 N N . LEU A 1 219 ? 11.570 -6.407 0.869 1.00 93.56 219 LEU A N 1
ATOM 1747 C CA . LEU A 1 219 ? 12.184 -5.985 2.118 1.00 93.56 219 LEU A CA 1
ATOM 1748 C C . LEU A 1 219 ? 12.229 -7.200 3.034 1.00 93.56 219 LEU A C 1
ATOM 1750 O O . LEU A 1 219 ? 11.187 -7.661 3.503 1.00 93.56 219 LEU A O 1
ATOM 1754 N N . ASN A 1 220 ? 13.425 -7.711 3.297 1.00 87.94 220 ASN A N 1
ATOM 1755 C CA . ASN A 1 220 ? 13.610 -8.744 4.308 1.00 87.94 220 ASN A CA 1
ATOM 1756 C C . ASN A 1 220 ? 13.542 -8.100 5.702 1.00 87.94 220 ASN A C 1
ATOM 1758 O O . ASN A 1 220 ? 14.147 -7.055 5.942 1.00 87.94 220 ASN A O 1
ATOM 1762 N N . GLY A 1 221 ? 12.791 -8.706 6.624 1.00 82.69 221 GLY A N 1
ATOM 1763 C CA . GLY A 1 221 ? 12.542 -8.115 7.934 1.00 82.69 221 GLY A CA 1
ATOM 1764 C C . GLY A 1 221 ? 13.784 -7.940 8.815 1.00 82.69 221 GLY A C 1
ATOM 1765 O O . GLY A 1 221 ? 13.823 -7.010 9.627 1.00 82.69 221 GLY A O 1
ATOM 1766 N N . GLU A 1 222 ? 14.816 -8.761 8.609 1.00 81.94 222 GLU A N 1
ATOM 1767 C CA . GLU A 1 222 ? 16.070 -8.728 9.371 1.00 81.94 222 GLU A CA 1
ATOM 1768 C C . GLU A 1 222 ? 17.113 -7.784 8.786 1.00 81.94 222 GLU A C 1
ATOM 1770 O O . GLU A 1 222 ? 17.974 -7.281 9.511 1.00 81.94 222 GLU A O 1
ATOM 1775 N N . THR A 1 223 ? 17.044 -7.528 7.480 1.00 84.56 223 THR A N 1
ATOM 1776 C CA . THR A 1 223 ? 18.094 -6.794 6.776 1.00 84.56 223 THR A CA 1
ATOM 1777 C C . THR A 1 223 ? 17.603 -5.427 6.303 1.00 84.56 223 THR A C 1
ATOM 1779 O O . THR A 1 223 ? 16.534 -5.330 5.703 1.00 84.56 223 THR A O 1
ATOM 1782 N N . PRO A 1 224 ? 18.376 -4.351 6.499 1.00 89.31 224 PRO A N 1
ATOM 1783 C CA . PRO A 1 224 ? 17.961 -2.996 6.155 1.00 89.31 224 PRO A CA 1
ATOM 1784 C C . PRO A 1 224 ? 18.206 -2.665 4.669 1.00 89.31 224 PRO A C 1
ATOM 1786 O O . PRO A 1 224 ? 18.800 -1.629 4.374 1.00 89.31 224 PRO A O 1
ATOM 1789 N N . TYR A 1 225 ? 17.784 -3.526 3.736 1.00 92.75 225 TYR A N 1
ATOM 1790 C CA . TYR A 1 225 ? 18.013 -3.356 2.293 1.00 92.75 225 TYR A CA 1
ATOM 1791 C C . TYR A 1 225 ? 16.753 -3.623 1.472 1.00 92.75 225 TYR A C 1
ATOM 1793 O O . TYR A 1 225 ? 15.932 -4.467 1.833 1.00 92.75 225 TYR A O 1
ATOM 1801 N N . VAL A 1 226 ? 16.659 -2.956 0.322 1.00 94.50 226 VAL A N 1
ATOM 1802 C CA . VAL A 1 226 ? 15.786 -3.373 -0.778 1.00 94.50 226 VAL A CA 1
ATOM 1803 C C . VAL A 1 226 ? 16.489 -4.483 -1.552 1.00 94.50 226 VAL A C 1
ATOM 1805 O O . VAL A 1 226 ? 17.635 -4.326 -1.982 1.00 94.50 226 VAL A O 1
ATOM 1808 N N . LEU A 1 227 ? 15.808 -5.608 -1.727 1.00 95.56 227 LEU A N 1
ATOM 1809 C CA . LEU A 1 227 ? 16.334 -6.805 -2.366 1.00 95.56 227 LEU A CA 1
ATOM 1810 C C . LEU A 1 227 ? 15.620 -7.084 -3.685 1.00 95.56 227 LEU A C 1
ATOM 1812 O O . LEU A 1 227 ? 14.438 -6.792 -3.866 1.00 95.56 227 LEU A O 1
ATOM 1816 N N . HIS A 1 228 ? 16.371 -7.685 -4.594 1.00 97.06 228 HIS A N 1
ATOM 1817 C CA . HIS A 1 228 ? 15.919 -8.217 -5.867 1.00 97.06 228 HIS A CA 1
ATOM 1818 C C . HIS A 1 228 ? 16.713 -9.496 -6.162 1.00 97.06 228 HIS A C 1
ATOM 1820 O O . HIS A 1 228 ? 17.813 -9.685 -5.638 1.00 97.06 228 HIS A O 1
ATOM 1826 N N . GLN A 1 229 ? 16.222 -10.355 -7.055 1.00 95.31 229 GLN A N 1
ATOM 1827 C CA . GLN A 1 229 ? 16.946 -11.570 -7.458 1.00 95.31 229 GLN A CA 1
ATOM 1828 C C . GLN A 1 229 ? 18.348 -11.294 -8.041 1.00 95.31 229 GLN A C 1
ATOM 1830 O O . GLN A 1 229 ? 19.251 -12.118 -7.932 1.00 95.31 229 GLN A O 1
ATOM 1835 N N . THR A 1 230 ? 18.574 -10.101 -8.604 1.00 95.62 230 THR A N 1
ATOM 1836 C CA . THR A 1 230 ? 19.881 -9.667 -9.141 1.00 95.62 230 THR A CA 1
ATOM 1837 C C . THR A 1 230 ? 20.798 -8.989 -8.115 1.00 95.62 230 THR A C 1
ATOM 1839 O O . THR A 1 230 ? 21.874 -8.500 -8.492 1.00 95.62 230 THR A O 1
ATOM 1842 N N . GLY A 1 231 ? 20.398 -8.944 -6.840 1.00 94.56 231 GLY A N 1
ATOM 1843 C CA . GLY A 1 231 ? 21.192 -8.439 -5.720 1.00 94.56 231 GLY A CA 1
ATOM 1844 C C . GLY A 1 231 ? 20.495 -7.352 -4.898 1.00 94.56 231 GLY A C 1
ATOM 1845 O O . GLY A 1 231 ? 19.277 -7.191 -4.925 1.00 94.56 231 GLY A O 1
ATOM 1846 N N . MET A 1 232 ? 21.292 -6.589 -4.150 1.00 95.88 232 MET A N 1
ATOM 1847 C CA . MET A 1 232 ? 20.806 -5.462 -3.348 1.00 95.88 232 MET A CA 1
ATOM 1848 C C . MET A 1 232 ? 20.545 -4.242 -4.234 1.00 95.88 232 MET A C 1
ATOM 1850 O O . MET A 1 232 ? 21.420 -3.846 -5.002 1.00 95.88 232 MET A O 1
ATOM 1854 N N . MET A 1 233 ? 19.362 -3.645 -4.097 1.00 95.88 233 MET A N 1
ATOM 1855 C CA . MET A 1 233 ? 18.930 -2.441 -4.820 1.00 95.88 233 MET A CA 1
ATOM 1856 C C . MET A 1 233 ? 19.060 -1.175 -3.969 1.00 95.88 233 MET A C 1
ATOM 1858 O O . MET A 1 233 ? 18.668 -0.102 -4.409 1.00 95.88 233 MET A O 1
ATOM 1862 N N . SER A 1 234 ? 19.564 -1.269 -2.737 1.00 94.69 234 SER A N 1
ATOM 1863 C CA . SER A 1 234 ? 19.794 -0.092 -1.903 1.00 94.69 234 SER A CA 1
ATOM 1864 C C . SER A 1 234 ? 21.029 -0.219 -1.023 1.00 94.69 234 SER A C 1
ATOM 1866 O O . SER A 1 234 ? 21.485 -1.320 -0.710 1.00 94.69 234 SER A O 1
ATOM 1868 N N . SER A 1 235 ? 21.529 0.922 -0.548 1.00 92.31 235 SER A N 1
ATOM 1869 C CA . SER A 1 235 ? 22.407 0.947 0.629 1.00 92.31 235 SER A CA 1
ATOM 1870 C C . SER A 1 235 ? 21.621 0.663 1.920 1.00 92.31 235 SER A C 1
ATOM 1872 O O . SER A 1 235 ? 20.385 0.698 1.935 1.00 92.31 235 SER A O 1
ATOM 1874 N N . ALA A 1 236 ? 22.341 0.347 3.002 1.00 91.31 236 ALA A N 1
ATOM 1875 C CA . ALA A 1 236 ? 21.738 0.008 4.288 1.00 91.31 236 ALA A CA 1
ATOM 1876 C C . ALA A 1 236 ? 20.956 1.196 4.865 1.00 91.31 236 ALA A C 1
ATOM 1878 O O . ALA A 1 236 ? 21.503 2.288 5.032 1.00 91.31 236 ALA A O 1
ATOM 1879 N N . ASN A 1 237 ? 19.694 0.978 5.232 1.00 90.69 237 ASN A N 1
ATOM 1880 C CA . ASN A 1 237 ? 18.877 1.982 5.903 1.00 90.69 237 ASN A CA 1
ATOM 1881 C C . ASN A 1 237 ? 17.871 1.341 6.865 1.00 90.69 237 ASN A C 1
ATOM 1883 O O . ASN A 1 237 ? 17.051 0.507 6.480 1.00 90.69 237 ASN A O 1
ATOM 1887 N N . SER A 1 238 ? 17.896 1.770 8.127 1.00 89.50 238 SER A N 1
ATOM 1888 C CA . SER A 1 238 ? 17.039 1.217 9.180 1.00 89.50 238 SER A CA 1
ATOM 1889 C C . SER A 1 238 ? 15.544 1.324 8.866 1.00 89.50 238 SER A C 1
ATOM 1891 O O . SER A 1 238 ? 14.788 0.468 9.329 1.00 89.50 238 SER A O 1
ATOM 1893 N N . ARG A 1 239 ? 15.118 2.289 8.033 1.00 89.94 239 ARG A N 1
ATOM 1894 C CA . ARG A 1 239 ? 13.717 2.446 7.600 1.00 89.94 239 ARG A CA 1
ATOM 1895 C C . ARG A 1 239 ? 13.159 1.244 6.835 1.00 89.94 239 ARG A C 1
ATOM 1897 O O . ARG A 1 239 ? 11.948 1.055 6.814 1.00 89.94 239 ARG A O 1
ATOM 1904 N N . PHE A 1 240 ? 14.028 0.440 6.225 1.00 91.44 240 PHE A N 1
ATOM 1905 C CA . PHE A 1 240 ? 13.650 -0.761 5.478 1.00 91.44 240 PHE A CA 1
ATOM 1906 C C . PHE A 1 240 ? 13.374 -1.966 6.386 1.00 91.44 240 PHE A C 1
ATOM 1908 O O . PHE A 1 240 ? 12.587 -2.841 6.025 1.00 91.44 240 PHE A O 1
ATOM 1915 N N . SER A 1 241 ? 13.953 -1.985 7.592 1.00 90.88 241 SER A N 1
ATOM 1916 C CA . SER A 1 241 ? 13.742 -3.077 8.548 1.00 90.88 241 SER A CA 1
ATOM 1917 C C . SER A 1 241 ? 12.279 -3.174 8.987 1.00 90.88 241 SER A C 1
ATOM 1919 O O . SER A 1 241 ? 11.610 -2.158 9.208 1.00 90.88 241 SER A O 1
ATOM 1921 N N . MET A 1 242 ? 11.782 -4.399 9.168 1.00 91.62 242 MET A N 1
ATOM 1922 C CA . MET A 1 242 ? 10.397 -4.624 9.594 1.00 91.62 242 MET A CA 1
ATOM 1923 C C . MET A 1 242 ? 10.122 -3.987 10.959 1.00 91.62 242 MET A C 1
ATOM 1925 O O . MET A 1 242 ? 9.136 -3.278 11.135 1.00 91.62 242 MET A O 1
ATOM 1929 N N . SER A 1 243 ? 11.053 -4.132 11.902 1.00 89.94 243 SER A N 1
ATOM 1930 C CA . SER A 1 243 ? 10.946 -3.545 13.240 1.00 89.94 243 SER A CA 1
ATOM 1931 C C . SER A 1 243 ? 10.778 -2.023 13.216 1.00 89.94 243 SER A C 1
ATOM 1933 O O . SER A 1 243 ? 10.030 -1.469 14.022 1.00 89.94 243 SER A O 1
ATOM 1935 N N . HIS A 1 244 ? 11.461 -1.319 12.306 1.00 90.69 244 HIS A N 1
ATOM 1936 C CA . HIS A 1 244 ? 11.272 0.123 12.157 1.00 90.69 244 HIS A CA 1
ATOM 1937 C C . HIS A 1 244 ? 9.887 0.449 11.589 1.00 90.69 244 HIS A C 1
ATOM 1939 O O . HIS A 1 244 ? 9.210 1.331 12.118 1.00 90.69 244 HIS A O 1
ATOM 1945 N N . ARG A 1 245 ? 9.449 -0.273 10.551 1.00 92.12 245 ARG A N 1
ATOM 1946 C CA . ARG A 1 245 ? 8.156 -0.039 9.890 1.00 92.12 245 ARG A CA 1
ATOM 1947 C C . ARG A 1 245 ? 6.970 -0.345 10.810 1.00 92.12 245 ARG A C 1
ATOM 1949 O O . ARG A 1 245 ? 6.050 0.466 10.877 1.00 92.12 245 ARG A O 1
ATOM 1956 N N . ILE A 1 246 ? 7.045 -1.413 11.611 1.00 92.50 246 ILE A N 1
ATOM 1957 C CA . ILE A 1 246 ? 6.073 -1.716 12.676 1.00 92.50 246 ILE A CA 1
ATOM 1958 C C . ILE A 1 246 ? 6.011 -0.563 13.681 1.00 92.50 246 ILE A C 1
ATOM 1960 O O . ILE A 1 246 ? 4.936 -0.023 13.935 1.00 92.50 246 ILE A O 1
ATOM 1964 N N . ARG A 1 247 ? 7.157 -0.131 14.231 1.00 90.75 247 ARG A N 1
ATOM 1965 C CA . ARG A 1 247 ? 7.185 0.983 15.196 1.00 90.75 247 ARG A CA 1
ATOM 1966 C C . ARG A 1 247 ? 6.577 2.251 14.614 1.00 90.75 247 ARG A C 1
ATOM 1968 O O . ARG A 1 247 ? 5.792 2.908 15.289 1.00 90.75 247 ARG A O 1
ATOM 1975 N N . ARG A 1 248 ? 6.901 2.578 13.364 1.00 91.00 248 ARG A N 1
ATOM 1976 C CA . ARG A 1 248 ? 6.342 3.740 12.670 1.00 91.00 248 ARG A CA 1
ATOM 1977 C C . ARG A 1 248 ? 4.823 3.638 12.509 1.00 91.00 248 ARG A C 1
ATOM 1979 O O . ARG A 1 248 ? 4.133 4.612 12.801 1.00 91.00 248 ARG A O 1
ATOM 1986 N N . ALA A 1 249 ? 4.305 2.481 12.095 1.00 92.12 249 ALA A N 1
ATOM 1987 C CA . ALA A 1 249 ? 2.866 2.243 11.966 1.00 92.12 249 ALA A CA 1
ATOM 1988 C C . ALA A 1 249 ? 2.138 2.399 13.311 1.00 92.12 249 ALA A C 1
ATOM 1990 O O . ALA A 1 249 ? 1.109 3.071 13.379 1.00 92.12 249 ALA A O 1
ATOM 1991 N N . LEU A 1 250 ? 2.715 1.850 14.386 1.00 92.00 250 LEU A N 1
ATOM 1992 C CA . LEU A 1 250 ? 2.178 1.965 15.742 1.00 92.00 250 LEU A CA 1
ATOM 1993 C C . LEU A 1 250 ? 2.217 3.410 16.256 1.00 92.00 250 LEU A C 1
ATOM 1995 O O . LEU A 1 250 ? 1.251 3.863 16.862 1.00 92.00 250 LEU A O 1
ATOM 1999 N N . VAL A 1 251 ? 3.307 4.151 16.032 1.00 90.88 251 VAL A N 1
ATOM 2000 C CA . VAL A 1 251 ? 3.410 5.572 16.421 1.00 90.88 251 VAL A CA 1
ATOM 2001 C C . VAL A 1 251 ? 2.357 6.414 15.703 1.00 90.88 251 VAL A C 1
ATOM 2003 O O . VAL A 1 251 ? 1.739 7.260 16.334 1.00 90.88 251 VAL A O 1
ATOM 2006 N N . GLY A 1 252 ? 2.102 6.149 14.420 1.00 89.31 252 GLY A N 1
ATOM 2007 C CA . GLY A 1 252 ? 1.058 6.835 13.654 1.00 89.31 252 GLY A CA 1
ATOM 2008 C C . GLY A 1 252 ? -0.376 6.380 13.957 1.00 89.31 252 GLY A C 1
ATOM 2009 O O . GLY A 1 252 ? -1.293 6.811 13.263 1.00 89.31 252 GLY A O 1
ATOM 2010 N N . PHE A 1 253 ? -0.586 5.463 14.906 1.00 94.31 253 PHE A N 1
ATOM 2011 C CA . PHE A 1 253 ? -1.903 4.966 15.301 1.00 94.31 253 PHE A CA 1
ATOM 2012 C C . PHE A 1 253 ? -2.346 5.630 16.612 1.00 94.31 253 PHE A C 1
ATOM 2014 O O . PHE A 1 253 ? -2.090 5.113 17.706 1.00 94.31 253 PHE A O 1
ATOM 2021 N N . ASP A 1 254 ? -2.988 6.794 16.485 1.00 94.62 254 ASP A N 1
ATOM 2022 C CA . ASP A 1 254 ? -3.477 7.610 17.599 1.00 94.62 254 ASP A CA 1
ATOM 2023 C C . ASP A 1 254 ? -5.014 7.587 17.673 1.00 94.62 254 ASP A C 1
ATOM 2025 O O . ASP A 1 254 ? -5.707 7.707 16.662 1.00 94.62 254 ASP A O 1
ATOM 2029 N N . MET A 1 255 ? -5.545 7.446 18.890 1.00 96.12 255 MET A N 1
ATOM 2030 C CA . MET A 1 255 ? -6.981 7.517 19.164 1.00 96.12 255 MET A CA 1
ATOM 2031 C C . MET A 1 255 ? -7.565 8.902 18.855 1.00 96.12 255 MET A C 1
ATOM 2033 O O . MET A 1 255 ? -8.747 8.992 18.528 1.00 96.12 255 MET A O 1
ATOM 2037 N N . ALA A 1 256 ? -6.760 9.968 18.929 1.00 96.88 256 ALA A N 1
ATOM 2038 C CA . ALA A 1 256 ? -7.194 11.327 18.601 1.00 96.88 256 ALA A CA 1
ATOM 2039 C C . ALA A 1 256 ? -7.672 11.465 17.142 1.00 96.88 256 ALA A C 1
ATOM 2041 O O . ALA A 1 256 ? -8.538 12.289 16.852 1.00 96.88 256 ALA A O 1
ATOM 2042 N N . ASP A 1 257 ? -7.163 10.621 16.239 1.00 96.44 257 ASP A N 1
ATOM 2043 C CA . ASP A 1 257 ? -7.509 10.647 14.816 1.00 96.44 257 ASP A CA 1
ATOM 2044 C C . ASP A 1 257 ? -8.792 9.867 14.488 1.00 96.44 257 ASP A C 1
ATOM 2046 O O . ASP A 1 257 ? -9.334 10.000 13.387 1.00 96.44 257 ASP A O 1
ATOM 2050 N N . PHE A 1 258 ? -9.292 9.032 15.408 1.00 97.44 258 PHE A N 1
ATOM 2051 C CA . PHE A 1 258 ? -10.374 8.085 15.118 1.00 97.44 258 PHE A CA 1
ATOM 2052 C C . PHE A 1 258 ? -11.654 8.759 14.609 1.00 97.44 258 PHE A C 1
ATOM 2054 O O . PHE A 1 258 ? -12.165 8.288 13.591 1.00 97.44 258 PHE A O 1
ATOM 2061 N N . PRO A 1 259 ? -12.145 9.870 15.198 1.00 97.12 259 PRO A N 1
ATOM 2062 C CA . PRO A 1 259 ? -13.338 10.541 14.684 1.00 97.12 259 PRO A CA 1
ATOM 2063 C C . PRO A 1 259 ? -13.182 10.977 13.219 1.00 97.12 259 PRO A C 1
ATOM 2065 O O . PRO A 1 259 ? -14.028 10.668 12.381 1.00 97.12 259 PRO A O 1
ATOM 2068 N N . ALA A 1 260 ? -12.050 11.600 12.874 1.00 95.38 260 ALA A N 1
ATOM 2069 C CA . ALA A 1 260 ? -11.777 12.067 11.514 1.00 95.38 260 ALA A CA 1
ATOM 2070 C C . ALA A 1 260 ? -11.623 10.907 10.511 1.00 95.38 260 ALA A C 1
ATOM 2072 O O . ALA A 1 260 ? -12.045 11.007 9.353 1.00 95.38 260 ALA A O 1
ATOM 2073 N N . LEU A 1 261 ? -11.035 9.787 10.942 1.00 95.75 261 LEU A N 1
ATOM 2074 C CA . LEU A 1 261 ? -10.925 8.577 10.127 1.00 95.75 261 LEU A CA 1
ATOM 2075 C C . LEU A 1 261 ? -12.297 7.941 9.876 1.00 95.75 261 LEU A C 1
ATOM 2077 O O . LEU A 1 261 ? -12.593 7.572 8.741 1.00 95.75 261 LEU A O 1
ATOM 2081 N N . VAL A 1 262 ? -13.148 7.845 10.900 1.00 96.50 262 VAL A N 1
ATOM 2082 C CA . VAL A 1 262 ? -14.516 7.312 10.781 1.00 96.50 262 VAL A CA 1
ATOM 2083 C C . VAL A 1 262 ? -15.346 8.174 9.831 1.00 96.50 262 VAL A C 1
ATOM 2085 O O . VAL A 1 262 ? -16.027 7.639 8.954 1.00 96.50 262 VAL A O 1
ATOM 2088 N N . ASP A 1 263 ? -15.241 9.498 9.932 1.00 94.00 263 ASP A N 1
ATOM 2089 C CA . ASP A 1 263 ? -15.932 10.407 9.017 1.00 94.00 263 ASP A CA 1
ATOM 2090 C C . ASP A 1 263 ? -15.414 10.281 7.581 1.00 94.00 263 ASP A C 1
ATOM 2092 O O . ASP A 1 263 ? -16.211 10.266 6.640 1.00 94.00 263 ASP A O 1
ATOM 2096 N N . SER A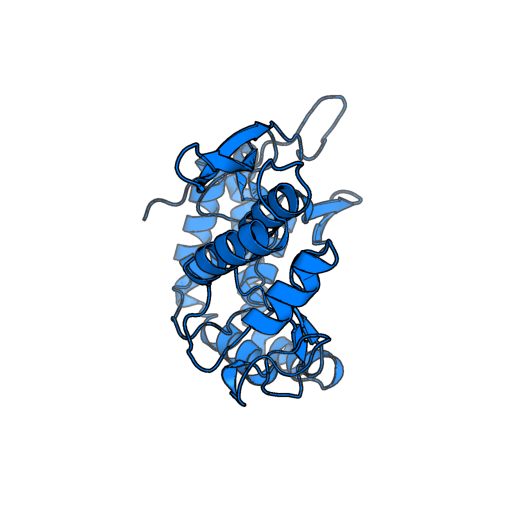 1 264 ? -14.107 10.066 7.401 1.00 92.88 264 SER A N 1
ATOM 2097 C CA . SER A 1 264 ? -13.518 9.779 6.086 1.00 92.88 264 SER A CA 1
ATOM 2098 C C . SER A 1 264 ? -14.083 8.488 5.480 1.00 92.88 264 SER A C 1
ATOM 2100 O O . SER A 1 264 ? -14.408 8.458 4.293 1.00 92.88 264 SER A O 1
ATOM 2102 N N . VAL A 1 265 ? -14.252 7.429 6.285 1.00 92.19 265 VAL A N 1
ATOM 2103 C CA . VAL A 1 265 ? -14.895 6.173 5.856 1.00 92.19 265 VAL A CA 1
ATOM 2104 C C . VAL A 1 265 ? -16.347 6.432 5.459 1.00 92.19 265 VAL A C 1
ATOM 2106 O O . VAL A 1 265 ? -16.755 6.047 4.363 1.00 92.19 265 VAL A O 1
ATOM 2109 N N . ARG A 1 266 ? -17.124 7.127 6.301 1.00 93.00 266 ARG A N 1
ATOM 2110 C CA . ARG A 1 266 ? -18.532 7.455 6.014 1.00 93.00 266 ARG A CA 1
ATOM 2111 C C . ARG A 1 266 ? -18.678 8.243 4.717 1.00 93.00 266 ARG A C 1
ATOM 2113 O O . ARG A 1 266 ? -19.493 7.884 3.866 1.00 93.00 266 ARG A O 1
ATOM 2120 N N . GLN A 1 267 ? -17.895 9.309 4.562 1.00 89.50 267 GLN A N 1
ATOM 2121 C CA . GLN A 1 267 ? -17.911 10.163 3.377 1.00 89.50 267 GLN A CA 1
ATOM 2122 C C . GLN A 1 267 ? -17.547 9.367 2.125 1.00 89.50 267 GLN A C 1
ATOM 2124 O O . GLN A 1 267 ? -18.248 9.464 1.112 1.00 89.50 267 GLN A O 1
ATOM 2129 N N . PHE A 1 268 ? -16.502 8.540 2.212 1.00 87.81 268 PHE A N 1
ATOM 2130 C CA . PHE A 1 268 ? -16.058 7.723 1.096 1.00 87.81 268 PHE A CA 1
ATOM 2131 C C . PHE A 1 268 ? -17.120 6.723 0.655 1.00 87.81 268 PHE A C 1
ATOM 2133 O O . PHE A 1 268 ? -17.459 6.680 -0.524 1.00 87.81 268 PHE A O 1
ATOM 2140 N N . VAL A 1 269 ? -17.678 5.941 1.581 1.00 86.88 269 VAL A N 1
ATOM 2141 C CA . VAL A 1 269 ? -18.690 4.932 1.240 1.00 86.88 269 VAL A CA 1
ATOM 2142 C C . VAL A 1 269 ? -19.919 5.603 0.624 1.00 86.88 269 VAL A C 1
ATOM 2144 O O . VAL A 1 269 ? -20.446 5.122 -0.376 1.00 86.88 269 VAL A O 1
ATOM 2147 N N . ARG A 1 270 ? -20.335 6.759 1.157 1.00 86.06 270 ARG A N 1
ATOM 2148 C CA . ARG A 1 270 ? -21.511 7.495 0.677 1.00 86.06 270 ARG A CA 1
ATOM 2149 C C . ARG A 1 270 ? -21.312 8.103 -0.715 1.00 86.06 270 ARG A C 1
ATOM 2151 O O . ARG A 1 270 ? -22.214 8.036 -1.546 1.00 86.06 270 ARG A O 1
ATOM 2158 N N . THR A 1 271 ? -20.155 8.708 -0.979 1.00 82.00 271 THR A N 1
ATOM 2159 C CA . THR A 1 271 ? -19.945 9.561 -2.169 1.00 82.00 271 THR A CA 1
ATOM 2160 C C . THR A 1 271 ? -18.982 8.969 -3.203 1.00 82.00 271 THR A C 1
ATOM 2162 O O . THR A 1 271 ? -18.949 9.407 -4.353 1.00 82.00 271 THR A O 1
ATOM 2165 N N . GLY A 1 272 ? -18.197 7.962 -2.823 1.00 74.06 272 GLY A N 1
ATOM 2166 C CA . GLY A 1 272 ? -17.049 7.454 -3.577 1.00 74.06 272 GLY A CA 1
ATOM 2167 C C . GLY A 1 272 ? -15.828 8.381 -3.557 1.00 74.06 272 GLY A C 1
ATOM 2168 O O . GLY A 1 272 ? -14.873 8.146 -4.293 1.00 74.06 272 GLY A O 1
ATOM 2169 N N . ARG A 1 273 ? -15.849 9.461 -2.772 1.00 71.00 273 ARG A N 1
ATOM 2170 C CA . ARG A 1 273 ? -14.763 10.441 -2.670 1.00 71.00 273 ARG A CA 1
ATOM 2171 C C . ARG A 1 273 ? -14.513 10.800 -1.215 1.00 71.00 273 ARG A C 1
ATOM 2173 O O . ARG A 1 273 ? -15.387 10.658 -0.367 1.00 71.00 273 ARG A O 1
ATOM 2180 N N . ILE A 1 274 ? -13.312 11.286 -0.944 1.00 59.91 274 ILE A N 1
ATOM 2181 C CA . ILE A 1 274 ? -13.008 11.968 0.310 1.00 59.91 274 ILE A CA 1
ATOM 2182 C C . ILE A 1 274 ? -12.568 13.369 -0.089 1.00 59.91 274 ILE A C 1
ATOM 2184 O O . ILE A 1 274 ? -11.513 13.506 -0.712 1.00 59.91 274 ILE A O 1
ATOM 2188 N N . ASP A 1 275 ? -13.386 14.381 0.190 1.00 58.72 275 ASP A N 1
ATOM 2189 C CA . ASP A 1 275 ? -13.078 15.775 -0.155 1.00 58.72 275 ASP A CA 1
ATOM 2190 C C . ASP A 1 275 ? -11.908 16.279 0.691 1.00 58.72 275 ASP A C 1
ATOM 2192 O O . ASP A 1 275 ? -11.868 15.937 1.872 1.00 58.72 275 ASP A O 1
ATOM 2196 N N . PRO A 1 276 ? -10.931 16.992 0.102 1.00 52.31 276 PRO A N 1
ATOM 2197 C CA . PRO A 1 276 ? -9.681 17.378 0.759 1.00 52.31 276 PRO A CA 1
ATOM 2198 C C . PRO A 1 276 ? -9.888 17.985 2.147 1.00 52.31 276 PRO A C 1
ATOM 2200 O O . PRO A 1 276 ? -10.741 18.884 2.288 1.00 52.31 276 PRO A O 1
#

pLDDT: mean 84.04, std 13.0, range [50.25, 98.44]

Sequence (276 aa):
MTRLGAVTAISYFLDLTDIHLENLIVHDGIPVIVDMECMFSGFSVSTRTPRQRLMSTGLIAPQPGLSSIAGGNQPSREIGGHLRNDGRFAYFQSKRTTAHRLRIGDNLYSDPREYVDEIAHGFETALHILAAKRAMLTDMLCDERYRTCTTRFVFRPTAHYKCYLELLFTPADVSRQRLQHALFTDLFKLPAYDDDDRIDTRKGETHDLLNGDIPYFSLNGETPYVLHQTGMMSSANSRFSMSHRIRRALVGFDMADFPALVDSVRQFVRTGRIDP

Organism: NCBI:txid101571